Protein AF-0000000080301069 (afdb_homodimer)

Organism: Piscinibacter sakaiensis (NCBI:txid1547922)

Sequence (192 aa):
MTRWLLLAALIPFTLLSLAAVWQHGYWGLFEGQFASLAGWQVLCDLAIALGLVLAWLWQDARQRGRSPWPWVIATLLLGSFGPLLYLLLRPATPGRMTRWLLLAALIPFTLLSLAAVWQHGYWGLFEGQFASLAGWQVLCDLAIALGLVLAWLWQDARQRGRSPWPWVIATLLLGSFGPLLYLLLRPATPGR

Solvent-accessible surface area (backbone atoms only — not comparable to full-atom values): 10276 Å² total; per-residue (Å²): 114,72,60,59,55,47,47,63,49,47,50,58,49,48,53,43,43,52,53,18,32,70,74,46,34,74,68,39,50,48,52,69,27,74,72,40,55,28,28,43,38,52,51,51,40,34,52,51,26,45,48,53,40,46,55,51,47,40,53,53,25,52,76,70,74,40,82,38,60,70,43,51,53,36,26,77,73,57,43,49,54,14,60,47,49,51,60,65,69,46,76,75,73,75,76,126,116,72,60,59,56,46,48,63,49,47,52,58,49,48,53,42,45,52,53,17,33,70,74,47,34,76,68,40,49,48,53,68,29,73,72,40,56,28,28,42,36,51,52,50,39,34,52,50,24,46,49,53,39,46,54,52,46,40,52,54,26,51,76,70,75,40,82,38,60,70,42,50,53,34,25,78,74,56,43,49,54,15,60,48,51,50,60,65,68,46,74,76,73,74,76,126

Secondary structure (DSSP, 8-state):
-HHHHHHHHHHHHHHHHHHHHHHHHHHHHHHGGGGSHHHHHHHHHHHHHHHHHHHHHHHHHHHTT---HHHHHHHHHHTTHHHHHHHHSSPP----/-HHHHHHHHHHHHHHHHHHHHHHHHHHHHHHGGGGSHHHHHHHHHHHHHHHHHHHHHHHHHHHTT---HHHHHHHHHHTTHHHHHHHHSPPP----

Radius of gyration: 17.04 Å; Cα contacts (8 Å, |Δi|>4): 174; chains: 2; bounding box: 37×46×34 Å

Structure (mmCIF, N/CA/C/O backbone):
data_AF-0000000080301069-model_v1
#
loop_
_entity.id
_entity.type
_entity.pdbx_description
1 polymer 'DUF2834 domain-containing protein'
#
loop_
_atom_site.group_PDB
_atom_site.id
_atom_site.type_symbol
_atom_site.label_atom_id
_atom_site.label_alt_id
_atom_site.label_comp_id
_atom_site.label_asym_id
_atom_site.label_entity_id
_atom_site.label_seq_id
_atom_site.pdbx_PDB_ins_code
_atom_site.Cartn_x
_atom_site.Cartn_y
_atom_site.Cartn_z
_atom_site.occupancy
_atom_site.B_iso_or_equiv
_atom_site.auth_seq_id
_atom_site.auth_comp_id
_atom_site.auth_asym_id
_atom_site.auth_atom_id
_atom_site.pdbx_PDB_model_num
ATOM 1 N N . MET A 1 1 ? 14.164 9.906 14.992 1 75.81 1 MET A N 1
ATOM 2 C CA . MET A 1 1 ? 13.57 8.586 15.148 1 75.81 1 MET A CA 1
ATOM 3 C C . MET A 1 1 ? 12.859 8.148 13.875 1 75.81 1 MET A C 1
ATOM 5 O O . MET A 1 1 ? 13.109 7.059 13.359 1 75.81 1 MET A O 1
ATOM 9 N N . THR A 1 2 ? 12.094 8.93 13.156 1 86.94 2 THR A N 1
ATOM 10 C CA . THR A 1 2 ? 11.336 8.578 11.961 1 86.94 2 THR A CA 1
ATOM 11 C C . THR A 1 2 ? 12.266 8.273 10.797 1 86.94 2 THR A C 1
ATOM 13 O O . THR A 1 2 ? 12.039 7.32 10.039 1 86.94 2 THR A O 1
ATOM 16 N N . ARG A 1 3 ? 13.5 8.867 10.766 1 91.69 3 ARG A N 1
ATOM 17 C CA . ARG A 1 3 ? 14.422 8.656 9.648 1 91.69 3 ARG A CA 1
ATOM 18 C C . ARG A 1 3 ? 15.039 7.262 9.703 1 91.69 3 ARG A C 1
ATOM 20 O O . ARG A 1 3 ? 15.242 6.625 8.672 1 91.69 3 ARG A O 1
ATOM 27 N N . TRP A 1 4 ? 15.32 6.863 10.891 1 94.25 4 TRP A N 1
ATOM 28 C CA . TRP A 1 4 ? 15.914 5.543 11.07 1 94.25 4 TRP A CA 1
ATOM 29 C C . TRP A 1 4 ? 14.953 4.445 10.641 1 94.25 4 TRP A C 1
ATOM 31 O O . TRP A 1 4 ? 15.367 3.428 10.078 1 94.25 4 TRP A O 1
ATOM 41 N N . LEU A 1 5 ? 13.68 4.562 10.898 1 95.25 5 LEU A N 1
ATOM 42 C CA . LEU A 1 5 ? 12.664 3.602 10.477 1 95.25 5 LEU A CA 1
ATOM 43 C C . LEU A 1 5 ? 12.555 3.553 8.961 1 95.25 5 LEU A C 1
ATOM 45 O O . LEU A 1 5 ? 12.406 2.477 8.375 1 95.25 5 LEU A O 1
ATOM 49 N N . LEU A 1 6 ? 12.664 4.695 8.336 1 97.25 6 LEU A N 1
ATOM 50 C CA . LEU A 1 6 ? 12.602 4.777 6.879 1 97.25 6 LEU A CA 1
ATOM 51 C C . LEU A 1 6 ? 13.82 4.117 6.242 1 97.25 6 LEU A C 1
ATOM 53 O O . LEU A 1 6 ? 13.695 3.393 5.254 1 97.25 6 LEU A O 1
ATOM 57 N N . LEU A 1 7 ? 14.992 4.281 6.879 1 97.12 7 LEU A N 1
ATOM 58 C CA . LEU A 1 7 ? 16.219 3.662 6.367 1 97.12 7 LEU A CA 1
ATOM 59 C C . LEU A 1 7 ? 16.188 2.154 6.586 1 97.12 7 LEU A C 1
ATOM 61 O O . LEU A 1 7 ? 16.656 1.393 5.738 1 97.12 7 LEU A O 1
ATOM 65 N N . ALA A 1 8 ? 15.586 1.794 7.719 1 97.75 8 ALA A N 1
ATOM 66 C CA . ALA A 1 8 ? 15.477 0.373 8.039 1 97.75 8 ALA A CA 1
ATOM 67 C C . ALA A 1 8 ? 14.586 -0.347 7.031 1 97.75 8 ALA A C 1
ATOM 69 O O . ALA A 1 8 ? 14.773 -1.537 6.766 1 97.75 8 ALA A O 1
ATOM 70 N N . ALA A 1 9 ? 13.625 0.357 6.488 1 98.25 9 ALA A N 1
ATOM 71 C CA . ALA A 1 9 ? 12.773 -0.208 5.449 1 98.25 9 ALA A CA 1
ATOM 72 C C . ALA A 1 9 ? 13.438 -0.123 4.082 1 98.25 9 ALA A C 1
ATOM 74 O O . ALA A 1 9 ? 13.406 -1.083 3.309 1 98.25 9 ALA A O 1
ATOM 75 N N . LEU A 1 10 ? 14.148 1.008 3.82 1 98.25 10 LEU A N 1
ATOM 76 C CA . LEU A 1 10 ? 14.664 1.314 2.488 1 98.25 10 LEU A CA 1
ATOM 77 C C . LEU A 1 10 ? 15.844 0.411 2.141 1 98.25 10 LEU A C 1
ATOM 79 O O . LEU A 1 10 ? 15.93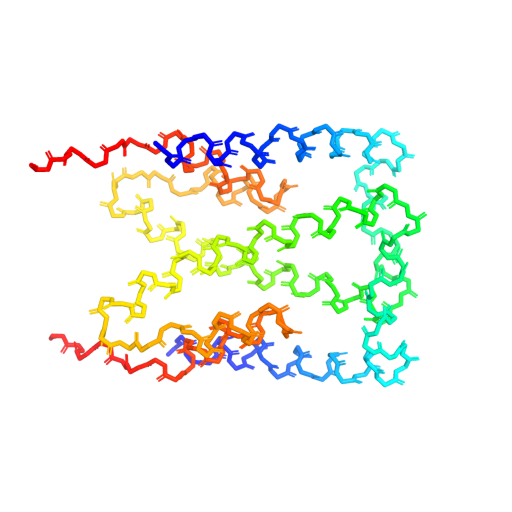8 -0.09 1.018 1 98.25 10 LEU A O 1
ATOM 83 N N . ILE A 1 11 ? 16.672 0.141 3.004 1 98.31 11 ILE A N 1
ATOM 84 C CA . ILE A 1 11 ? 17.922 -0.568 2.721 1 98.31 11 ILE A CA 1
ATOM 85 C C . ILE A 1 11 ? 17.609 -2.023 2.371 1 98.31 11 ILE A C 1
ATOM 87 O O . ILE A 1 11 ? 17.938 -2.482 1.271 1 98.31 11 ILE A O 1
ATOM 91 N N . PRO A 1 12 ? 16.984 -2.783 3.34 1 98.56 12 PRO A N 1
ATOM 92 C CA . PRO A 1 12 ? 16.703 -4.168 2.955 1 98.56 12 PRO A CA 1
ATOM 93 C C . PRO A 1 12 ? 15.773 -4.258 1.742 1 98.56 12 PRO A C 1
ATOM 95 O O . PRO A 1 12 ? 15.891 -5.188 0.94 1 98.56 12 PRO A O 1
ATOM 98 N N . PHE A 1 13 ? 14.836 -3.287 1.611 1 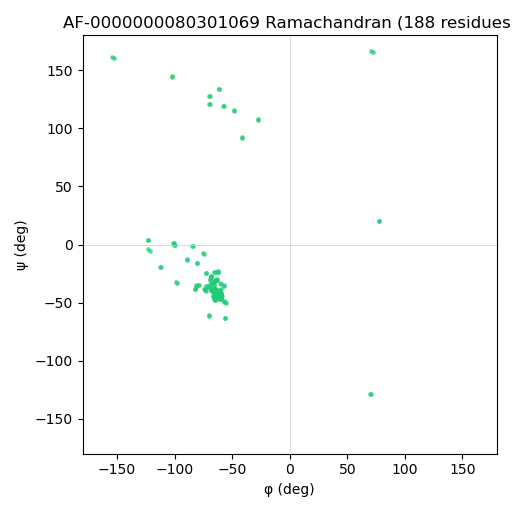98.75 13 PHE A N 1
ATOM 99 C CA . PHE A 1 13 ? 13.938 -3.273 0.464 1 98.75 13 PHE A CA 1
ATOM 100 C C . PHE A 1 13 ? 14.719 -3.076 -0.832 1 98.75 13 PHE A C 1
ATOM 102 O O . PHE A 1 13 ? 14.391 -3.678 -1.856 1 98.75 13 PHE A O 1
ATOM 109 N N . THR A 1 14 ? 15.719 -2.246 -0.857 1 98.75 14 THR A N 1
ATOM 110 C CA . THR A 1 14 ? 16.578 -2.021 -2.016 1 98.75 14 THR A CA 1
ATOM 111 C C . THR A 1 14 ? 17.344 -3.287 -2.369 1 98.75 14 THR A C 1
ATOM 113 O O . THR A 1 14 ? 17.391 -3.688 -3.535 1 98.75 14 THR A O 1
ATOM 116 N N . LEU A 1 15 ? 17.891 -3.91 -1.345 1 98.75 15 LEU A N 1
ATOM 117 C CA . LEU A 1 15 ? 18.656 -5.129 -1.573 1 98.75 15 LEU A CA 1
ATOM 118 C C . LEU A 1 15 ? 17.766 -6.227 -2.152 1 98.75 15 LEU A C 1
ATOM 120 O O . LEU A 1 15 ? 18.141 -6.891 -3.123 1 98.75 15 LEU A O 1
ATOM 124 N N . LEU A 1 16 ? 16.609 -6.383 -1.544 1 98.62 16 LEU A N 1
ATOM 125 C CA . LEU A 1 16 ? 15.656 -7.371 -2.039 1 98.62 16 LEU A CA 1
ATOM 126 C C . LEU A 1 16 ? 15.227 -7.047 -3.469 1 98.62 16 LEU A C 1
ATOM 128 O O . LEU A 1 16 ? 15.141 -7.941 -4.312 1 98.62 16 LEU A O 1
ATOM 132 N N . SER A 1 17 ? 14.906 -5.754 -3.729 1 98.62 17 SER A N 1
ATOM 133 C CA . SER A 1 17 ? 14.461 -5.324 -5.051 1 98.62 17 SER A CA 1
ATOM 134 C C . SER A 1 17 ? 15.547 -5.551 -6.098 1 98.62 17 SER A C 1
ATOM 136 O O . SER A 1 17 ? 15.266 -6.023 -7.203 1 98.62 17 SER A O 1
ATOM 138 N N . LEU A 1 18 ? 16.797 -5.27 -5.762 1 98.56 18 LEU A N 1
ATOM 139 C CA . LEU A 1 18 ? 17.906 -5.488 -6.684 1 98.56 18 LEU A CA 1
ATOM 140 C C . LEU A 1 18 ? 18.078 -6.973 -6.984 1 98.56 18 LEU A C 1
ATOM 142 O O . LEU A 1 18 ? 18.266 -7.359 -8.141 1 98.56 18 LEU A O 1
ATOM 146 N N . ALA A 1 19 ? 18.016 -7.801 -5.961 1 98.62 19 ALA A N 1
ATOM 147 C CA . ALA A 1 19 ? 18.141 -9.242 -6.148 1 98.62 19 ALA A CA 1
ATOM 148 C C . ALA A 1 19 ? 17 -9.781 -7.008 1 98.62 19 ALA A C 1
ATOM 150 O O . ALA A 1 19 ? 17.219 -10.594 -7.906 1 98.62 19 ALA A O 1
ATOM 151 N N . ALA A 1 20 ? 15.773 -9.336 -6.719 1 98.5 20 ALA A N 1
ATOM 152 C CA . ALA A 1 20 ? 14.602 -9.797 -7.453 1 98.5 20 ALA A CA 1
ATOM 153 C C . ALA A 1 20 ? 14.68 -9.383 -8.922 1 98.5 20 ALA A C 1
ATOM 155 O O . ALA A 1 20 ? 14.406 -10.18 -9.812 1 98.5 20 ALA A O 1
ATOM 156 N N . VAL A 1 21 ? 15.062 -8.164 -9.211 1 98.19 21 VAL A N 1
ATOM 157 C CA . VAL A 1 21 ? 15.117 -7.664 -10.578 1 98.19 21 VAL A CA 1
ATOM 158 C C . VAL A 1 21 ? 16.281 -8.328 -11.32 1 98.19 21 VAL A C 1
ATOM 160 O O . VAL A 1 21 ? 16.172 -8.609 -12.516 1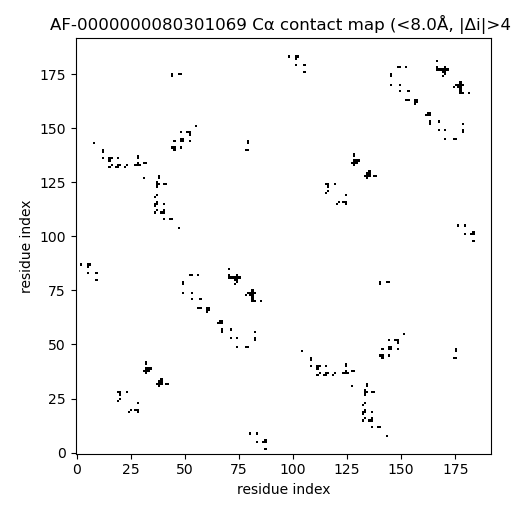 98.19 21 VAL A O 1
ATOM 163 N N . TRP A 1 22 ? 17.312 -8.531 -10.602 1 98 22 TRP A N 1
ATOM 164 C CA . TRP A 1 22 ? 18.453 -9.219 -11.203 1 98 22 TRP A CA 1
ATOM 165 C C . TRP A 1 22 ? 18.062 -10.617 -11.664 1 98 22 TRP A C 1
ATOM 167 O O . TRP A 1 22 ? 18.422 -11.047 -12.758 1 98 22 TRP A O 1
ATOM 177 N N . GLN A 1 23 ? 17.328 -11.305 -10.836 1 97.62 23 GLN A N 1
ATOM 178 C CA . GLN A 1 23 ? 16.984 -12.695 -11.102 1 97.62 23 GLN A CA 1
ATOM 179 C C . GLN A 1 23 ? 15.812 -12.797 -12.07 1 97.62 23 GLN A C 1
ATOM 181 O O . GLN A 1 23 ? 15.773 -13.695 -12.914 1 97.62 23 GLN A O 1
ATOM 186 N N . HIS A 1 24 ? 14.852 -11.945 -12.062 1 97.38 24 HIS A N 1
ATOM 187 C CA . HIS A 1 24 ? 13.594 -12.133 -12.781 1 97.38 24 HIS A CA 1
ATOM 188 C C . HIS A 1 24 ? 13.336 -10.977 -13.742 1 97.38 24 HIS A C 1
ATOM 190 O O . HIS A 1 24 ? 12.391 -11.031 -14.539 1 97.38 24 HIS A O 1
ATOM 196 N N . GLY A 1 25 ? 14.219 -9.914 -13.75 1 97.62 25 GLY A N 1
ATOM 197 C CA . GLY A 1 25 ? 13.922 -8.711 -14.516 1 97.62 25 GLY A CA 1
ATOM 198 C C . GLY A 1 25 ? 12.797 -7.891 -13.922 1 97.62 25 GLY A C 1
ATOM 199 O O . GLY A 1 25 ? 12.07 -8.367 -13.047 1 97.62 25 GLY A O 1
ATOM 200 N N . TYR A 1 26 ? 12.672 -6.691 -14.391 1 96.94 26 TYR A N 1
ATOM 201 C CA . TYR A 1 26 ? 11.641 -5.785 -13.883 1 96.94 26 TYR A CA 1
ATOM 202 C C . TYR A 1 26 ? 10.25 -6.336 -14.156 1 96.94 26 TYR A C 1
ATOM 204 O O . TYR A 1 26 ? 9.398 -6.352 -13.266 1 96.94 26 TYR A O 1
ATOM 212 N N . TRP A 1 27 ? 9.977 -6.898 -15.367 1 95.25 27 TRP A N 1
ATOM 213 C CA . TRP A 1 27 ? 8.68 -7.457 -15.734 1 95.25 27 TRP A CA 1
ATOM 214 C C . TRP A 1 27 ? 8.391 -8.742 -14.961 1 95.25 27 TRP A C 1
ATOM 216 O O . TRP A 1 27 ? 7.238 -9.055 -14.664 1 95.25 27 TRP A O 1
ATOM 226 N N . GLY A 1 28 ? 9.414 -9.469 -14.594 1 95.5 28 GLY A N 1
ATOM 227 C CA . GLY A 1 28 ? 9.305 -10.703 -13.836 1 95.5 28 GLY A CA 1
ATOM 228 C C . GLY A 1 28 ? 8.711 -10.508 -12.453 1 95.5 28 GLY A C 1
ATOM 229 O O . GLY A 1 28 ? 8.188 -11.453 -11.859 1 95.5 28 GLY A O 1
ATOM 230 N N . LEU A 1 29 ? 8.828 -9.281 -11.953 1 94.94 29 LEU A N 1
ATOM 231 C CA . LEU A 1 29 ? 8.234 -8.961 -10.656 1 94.94 29 LEU A CA 1
ATOM 232 C C . LEU A 1 29 ? 6.715 -9.125 -10.703 1 94.94 29 LEU A C 1
ATOM 234 O O . LEU A 1 29 ? 6.086 -9.398 -9.68 1 94.94 29 LEU A O 1
ATOM 238 N N . PHE A 1 30 ? 6.125 -9.039 -11.914 1 94.69 30 PHE A N 1
ATOM 239 C CA . PHE A 1 30 ? 4.672 -9 -12.039 1 94.69 30 PHE A CA 1
ATOM 240 C C . PHE A 1 30 ? 4.152 -10.273 -12.703 1 94.69 30 PHE A C 1
ATOM 242 O O . PHE A 1 30 ? 2.977 -10.617 -12.555 1 94.69 30 PHE A O 1
ATOM 249 N N . GLU A 1 31 ? 4.996 -10.992 -13.391 1 94 31 GLU A N 1
ATOM 250 C CA . GLU A 1 31 ? 4.578 -12.133 -14.203 1 94 31 GLU A CA 1
ATOM 251 C C . GLU A 1 31 ? 3.891 -13.195 -13.352 1 94 31 GLU A C 1
ATOM 253 O O . GLU A 1 31 ? 2.855 -13.742 -13.75 1 94 31 GLU A O 1
ATOM 258 N N . GLY A 1 32 ? 4.445 -13.516 -12.242 1 91.94 32 GLY A N 1
ATOM 259 C CA . GLY A 1 32 ? 3.865 -14.516 -11.352 1 91.94 32 GLY A CA 1
ATOM 260 C C . GLY A 1 32 ? 2.516 -14.102 -10.797 1 91.94 32 GLY A C 1
ATOM 261 O O . GLY A 1 32 ? 1.675 -14.945 -10.5 1 91.94 32 GLY A O 1
ATOM 262 N N . GLN A 1 33 ? 2.354 -12.828 -10.648 1 94.19 33 GLN A N 1
ATOM 263 C CA . GLN A 1 33 ? 1.114 -12.305 -10.086 1 94.19 33 GLN A CA 1
ATOM 264 C C . GLN A 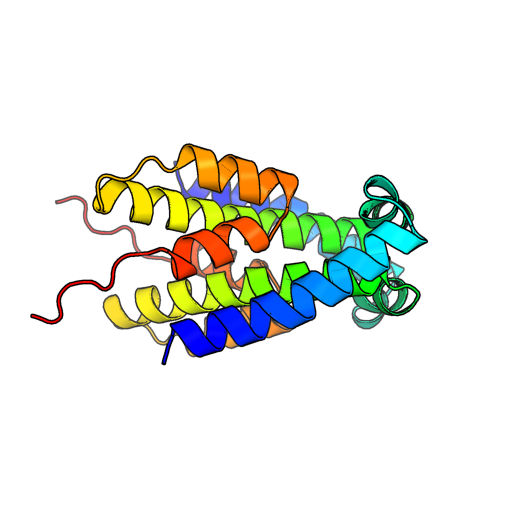1 33 ? -0.037 -12.422 -11.078 1 94.19 33 GLN A C 1
ATOM 266 O O . GLN A 1 33 ? -1.199 -12.531 -10.68 1 94.19 33 GLN A O 1
ATOM 271 N N . PHE A 1 34 ? 0.271 -12.469 -12.391 1 95.81 34 PHE A N 1
ATOM 272 C CA . PHE A 1 34 ? -0.762 -12.531 -13.422 1 95.81 34 PHE A CA 1
ATOM 273 C C . PHE A 1 34 ? -1.212 -13.969 -13.648 1 95.81 34 PHE A C 1
ATOM 275 O O . PHE A 1 34 ? -2.162 -14.211 -14.398 1 95.81 34 PHE A O 1
ATOM 282 N N . ALA A 1 35 ? -0.61 -14.906 -12.938 1 94.38 35 ALA A N 1
ATOM 283 C CA . ALA A 1 35 ? -0.818 -16.328 -13.219 1 94.38 35 ALA A CA 1
ATOM 284 C C . ALA A 1 35 ? -2 -16.875 -12.422 1 94.38 35 ALA A C 1
ATOM 286 O O . ALA A 1 35 ? -2.49 -17.969 -12.711 1 94.38 35 ALA A O 1
ATOM 287 N N . SER A 1 36 ? -2.506 -16.219 -11.469 1 96.25 36 SER A N 1
ATOM 288 C CA . SER A 1 36 ? -3.576 -16.719 -10.609 1 96.25 36 SER A CA 1
ATOM 289 C C . SER A 1 36 ? -4.41 -15.578 -10.039 1 96.25 36 SER A C 1
ATOM 291 O O . SER A 1 36 ? -3.959 -14.43 -10 1 96.25 36 SER A O 1
ATOM 293 N N . LEU A 1 37 ? -5.648 -15.922 -9.578 1 97.12 37 LEU A N 1
ATOM 294 C CA . LEU A 1 37 ? -6.5 -14.945 -8.914 1 97.12 37 LEU A CA 1
ATOM 295 C C . LEU A 1 37 ? -5.855 -14.445 -7.625 1 97.12 37 LEU A C 1
ATOM 297 O O . LEU A 1 37 ? -6.043 -13.289 -7.238 1 97.12 37 LEU A O 1
ATOM 301 N N . ALA A 1 38 ? -5.082 -15.297 -7.004 1 97.25 38 ALA A N 1
ATOM 302 C CA . ALA A 1 38 ? -4.359 -14.906 -5.797 1 97.25 38 ALA A CA 1
ATOM 303 C C . ALA A 1 38 ? -3.334 -13.82 -6.094 1 97.25 38 ALA A C 1
ATOM 305 O O . ALA A 1 38 ? -3.213 -12.852 -5.34 1 97.25 38 ALA A O 1
ATOM 306 N N . GLY A 1 39 ? -2.613 -14.023 -7.168 1 97.56 39 GLY A N 1
ATOM 307 C CA . GLY A 1 39 ? -1.67 -13.008 -7.598 1 97.56 39 GLY A CA 1
ATOM 308 C C . GLY A 1 39 ? -2.332 -11.68 -7.93 1 97.56 39 GLY A C 1
ATOM 309 O O . GLY A 1 39 ? -1.865 -10.625 -7.504 1 97.56 39 GLY A O 1
ATOM 310 N N . TRP A 1 40 ? -3.453 -11.758 -8.641 1 97.88 40 TRP A N 1
ATOM 311 C CA . TRP A 1 40 ? -4.227 -10.562 -8.961 1 97.88 40 TRP A CA 1
ATOM 312 C C . TRP A 1 40 ? -4.691 -9.859 -7.691 1 97.88 40 TRP A C 1
ATOM 314 O O . TRP A 1 40 ? -4.684 -8.625 -7.617 1 97.88 40 TRP A O 1
ATOM 324 N N . GLN A 1 41 ? -5.121 -10.594 -6.805 1 98.38 41 GLN A N 1
ATOM 325 C CA . GLN A 1 41 ? -5.613 -10.039 -5.551 1 98.38 41 GLN A CA 1
ATOM 326 C C . GLN A 1 41 ? -4.523 -9.25 -4.828 1 98.38 41 GLN A C 1
ATOM 328 O O . GLN A 1 41 ? -4.758 -8.133 -4.363 1 98.38 41 GLN A O 1
ATOM 333 N N . VAL A 1 42 ? -3.299 -9.844 -4.754 1 97.88 42 VAL A N 1
ATOM 334 C CA . VAL A 1 42 ? -2.172 -9.195 -4.09 1 97.88 42 VAL A CA 1
ATOM 335 C C . VAL A 1 42 ? -1.782 -7.926 -4.852 1 97.88 42 VAL A C 1
ATOM 337 O O . VAL A 1 42 ? -1.529 -6.883 -4.246 1 97.88 42 VAL A O 1
ATOM 340 N N . LEU A 1 43 ? -1.8 -8.008 -6.168 1 97.75 43 LEU A N 1
ATOM 341 C CA . LEU A 1 43 ? -1.454 -6.859 -7.004 1 97.75 43 LEU A CA 1
ATOM 342 C C . LEU A 1 43 ? -2.467 -5.734 -6.828 1 97.75 43 LEU A C 1
ATOM 344 O O . LEU A 1 43 ? -2.088 -4.562 -6.746 1 97.75 43 LEU A O 1
ATOM 348 N N . CYS A 1 44 ? -3.709 -6.121 -6.797 1 98.38 44 CYS A N 1
ATOM 349 C CA . CYS A 1 44 ? -4.758 -5.121 -6.609 1 98.38 44 CYS A CA 1
ATOM 350 C C . CYS A 1 44 ? -4.656 -4.484 -5.227 1 98.38 44 CYS A C 1
ATOM 352 O O . CYS A 1 44 ? -4.828 -3.273 -5.086 1 98.38 44 CYS A O 1
ATOM 354 N N . ASP A 1 45 ? -4.398 -5.297 -4.215 1 98.81 45 ASP A N 1
ATOM 355 C CA . ASP A 1 45 ? -4.203 -4.754 -2.871 1 98.81 45 ASP A CA 1
ATOM 356 C C . ASP A 1 45 ? -3.031 -3.775 -2.84 1 98.81 45 ASP A C 1
ATOM 358 O O . ASP A 1 45 ? -3.146 -2.682 -2.283 1 98.81 45 ASP A O 1
ATOM 362 N N . LEU A 1 46 ? -1.918 -4.113 -3.473 1 98.56 46 LEU A N 1
ATOM 363 C CA . LEU A 1 46 ? -0.754 -3.238 -3.551 1 98.56 46 LEU A CA 1
ATOM 364 C C . LEU A 1 46 ? -1.1 -1.94 -4.273 1 98.56 46 LEU A C 1
ATOM 366 O O . LEU A 1 46 ? -0.74 -0.854 -3.812 1 98.56 46 LEU A O 1
ATOM 370 N N . ALA A 1 47 ? -1.83 -2.053 -5.383 1 98.56 47 ALA A N 1
ATOM 371 C CA . ALA A 1 47 ? -2.217 -0.871 -6.148 1 98.56 47 ALA A CA 1
ATOM 372 C C . ALA A 1 47 ? -3.088 0.063 -5.316 1 98.56 47 ALA A C 1
ATOM 374 O O . ALA A 1 47 ? -2.904 1.282 -5.34 1 98.56 47 ALA A O 1
ATOM 375 N N . ILE A 1 48 ? -4.016 -0.476 -4.582 1 98.81 48 ILE A N 1
ATOM 376 C CA . ILE A 1 48 ? -4.902 0.313 -3.732 1 98.81 48 ILE A CA 1
ATOM 377 C C . ILE A 1 48 ? -4.094 0.963 -2.611 1 98.81 48 ILE A C 1
ATOM 379 O O . ILE A 1 48 ? -4.234 2.16 -2.35 1 98.81 48 ILE A O 1
ATOM 383 N N . ALA A 1 49 ? -3.229 0.165 -1.977 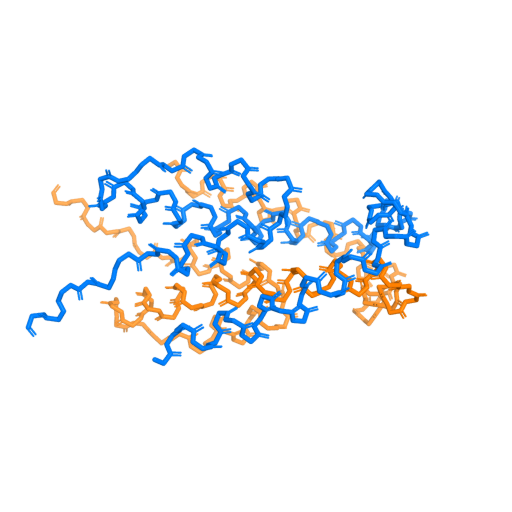1 98.75 49 ALA A N 1
ATOM 384 C CA . ALA A 1 49 ? -2.408 0.687 -0.887 1 98.75 49 ALA A CA 1
ATOM 385 C C . ALA A 1 49 ? -1.516 1.826 -1.371 1 98.75 49 ALA A C 1
ATOM 387 O O . ALA A 1 49 ? -1.448 2.883 -0.737 1 98.75 49 ALA A O 1
ATOM 388 N N . LEU A 1 50 ? -0.85 1.636 -2.506 1 98.81 50 LEU A N 1
ATOM 389 C CA . LEU A 1 50 ? 0.01 2.68 -3.051 1 98.81 50 LEU A CA 1
ATOM 390 C C . LEU A 1 50 ? -0.81 3.896 -3.469 1 98.81 50 LEU A C 1
ATOM 392 O O . LEU A 1 50 ? -0.342 5.031 -3.359 1 98.81 50 LEU A O 1
ATOM 396 N N . GLY A 1 51 ? -2.031 3.656 -3.969 1 98.5 51 GLY A N 1
ATOM 397 C CA . GLY A 1 51 ? -2.918 4.762 -4.297 1 98.5 51 GLY A CA 1
ATOM 398 C C . GLY A 1 51 ? -3.266 5.625 -3.098 1 98.5 51 GLY A C 1
ATOM 399 O O . GLY A 1 51 ? -3.266 6.852 -3.189 1 98.5 51 GLY A O 1
ATOM 400 N N . LEU A 1 52 ? -3.572 4.984 -2.006 1 98.31 52 LEU A N 1
ATOM 401 C CA . LEU A 1 52 ? -3.871 5.707 -0.776 1 98.31 52 LEU A CA 1
ATOM 402 C C . LEU A 1 52 ? -2.65 6.484 -0.291 1 98.31 52 LEU A C 1
ATOM 404 O O . LEU A 1 52 ? -2.766 7.641 0.118 1 98.31 52 LEU A O 1
ATOM 408 N N . VAL A 1 53 ? -1.468 5.875 -0.367 1 98.44 53 VAL A N 1
ATOM 409 C CA . VAL A 1 53 ? -0.224 6.539 0.005 1 98.44 53 VAL A CA 1
ATOM 410 C C . VAL A 1 53 ? -0.014 7.77 -0.873 1 98.44 53 VAL A C 1
ATOM 412 O O . VAL A 1 53 ? 0.342 8.844 -0.375 1 98.44 53 VAL A O 1
ATOM 415 N N . LEU A 1 54 ? -0.291 7.613 -2.17 1 98.44 54 LEU A N 1
ATOM 416 C CA . LEU A 1 54 ? -0.111 8.711 -3.113 1 98.44 54 LEU A CA 1
ATOM 417 C C . LEU A 1 54 ? -1.078 9.852 -2.811 1 98.44 54 LEU A C 1
ATOM 419 O O . LEU A 1 54 ? -0.725 11.023 -2.953 1 98.44 54 LEU A O 1
ATOM 423 N N . ALA A 1 55 ? -2.279 9.484 -2.424 1 97 55 ALA A N 1
ATOM 424 C CA . ALA A 1 55 ? -3.26 10.516 -2.08 1 97 55 ALA A CA 1
ATOM 425 C C . ALA A 1 55 ? -2.783 11.359 -0.901 1 97 55 ALA A C 1
ATOM 427 O O . ALA A 1 55 ? -2.857 12.586 -0.939 1 97 55 ALA A O 1
ATOM 428 N N . TRP A 1 56 ? -2.312 10.703 0.099 1 96.06 56 TRP A N 1
ATOM 429 C CA . TRP A 1 56 ? -1.798 11.43 1.258 1 96.06 56 TRP A CA 1
ATOM 430 C C . TRP A 1 56 ? -0.539 12.211 0.898 1 96.06 56 TRP A C 1
ATOM 432 O O . TRP A 1 56 ? -0.371 13.359 1.318 1 96.06 56 TRP A O 1
ATOM 442 N N . LEU A 1 57 ? 0.359 11.539 0.161 1 96.81 57 LEU A N 1
ATOM 443 C CA . LEU A 1 57 ? 1.61 12.164 -0.249 1 96.81 57 LEU A CA 1
ATOM 444 C C . LEU A 1 57 ? 1.346 13.406 -1.093 1 96.81 57 LEU A C 1
ATOM 446 O O . LEU A 1 57 ? 2.014 14.43 -0.926 1 96.81 57 LEU A O 1
ATOM 450 N N . TRP A 1 58 ? 0.388 13.289 -1.979 1 96.94 58 TRP A N 1
ATOM 451 C CA . TRP A 1 58 ? 0.006 14.414 -2.818 1 96.94 58 TRP A CA 1
ATOM 452 C C . TRP A 1 58 ? -0.409 15.609 -1.966 1 96.94 58 TRP A C 1
ATOM 454 O O . TRP A 1 58 ? 0.092 16.719 -2.158 1 96.94 58 TRP A O 1
ATOM 464 N N . GLN A 1 59 ? -1.286 15.359 -0.997 1 94.69 59 GLN A N 1
ATOM 465 C CA . GLN A 1 59 ? -1.794 16.406 -0.124 1 94.69 59 GLN A CA 1
ATOM 466 C C . GLN A 1 59 ? -0.679 17 0.735 1 94.69 59 GLN A C 1
ATOM 468 O O . GLN A 1 59 ? -0.583 18.219 0.889 1 94.69 59 GLN A O 1
ATOM 473 N N . ASP A 1 60 ? 0.152 16.094 1.248 1 94.25 60 ASP A N 1
ATOM 474 C CA . ASP A 1 60 ? 1.248 16.531 2.102 1 94.25 60 ASP A CA 1
ATOM 475 C C . ASP A 1 60 ? 2.223 17.422 1.324 1 94.25 60 ASP A C 1
ATOM 477 O O . ASP A 1 60 ? 2.646 18.469 1.814 1 94.25 60 ASP A O 1
ATOM 481 N N . ALA A 1 61 ? 2.574 17 0.128 1 95.44 61 ALA A N 1
ATOM 482 C CA . ALA A 1 61 ? 3.492 17.766 -0.712 1 95.44 61 ALA A CA 1
ATOM 483 C C . ALA A 1 61 ? 2.914 19.125 -1.048 1 95.44 61 ALA A C 1
ATOM 485 O O . ALA A 1 61 ? 3.613 20.141 -0.961 1 95.44 61 ALA A O 1
ATOM 486 N N . ARG A 1 62 ? 1.637 19.172 -1.357 1 94.94 62 ARG A N 1
ATOM 487 C CA . ARG A 1 62 ? 0.979 20.438 -1.701 1 94.94 62 ARG A CA 1
ATOM 488 C C . ARG A 1 62 ? 0.958 21.391 -0.509 1 94.94 62 ARG A C 1
ATOM 490 O O . ARG A 1 62 ? 1.187 22.594 -0.663 1 94.94 62 ARG A O 1
ATOM 497 N N . GLN A 1 63 ? 0.691 20.891 0.647 1 93.5 63 GLN A N 1
ATOM 498 C CA . GLN A 1 63 ? 0.628 21.703 1.856 1 93.5 63 GLN A CA 1
ATOM 499 C C . GLN A 1 63 ? 1.995 22.281 2.199 1 93.5 63 GLN A C 1
ATOM 501 O O . GLN A 1 63 ? 2.084 23.359 2.791 1 93.5 63 GLN A O 1
ATOM 506 N N . ARG A 1 64 ? 3.004 21.672 1.753 1 93.56 64 ARG A N 1
ATOM 507 C CA . ARG A 1 64 ? 4.359 22.109 2.082 1 93.56 64 ARG A CA 1
ATOM 508 C C . ARG A 1 64 ? 4.969 22.906 0.941 1 93.56 64 ARG A C 1
ATOM 510 O O . ARG A 1 64 ? 6.137 23.297 1.002 1 93.56 64 ARG A O 1
ATOM 517 N N . GLY A 1 65 ? 4.18 23.094 -0.138 1 93.44 65 GLY A N 1
ATOM 518 C CA . GLY A 1 65 ? 4.637 23.891 -1.263 1 93.44 65 GLY A CA 1
ATOM 519 C C . GLY A 1 65 ? 5.613 23.156 -2.16 1 93.44 65 GLY A C 1
ATOM 520 O O . GLY A 1 65 ? 6.422 23.766 -2.854 1 93.44 65 GLY A O 1
ATOM 521 N N . ARG A 1 66 ? 5.617 21.844 -2.08 1 94.06 66 ARG A N 1
ATOM 522 C CA . ARG A 1 66 ? 6.469 21 -2.912 1 94.06 66 ARG A CA 1
ATOM 523 C C . ARG A 1 66 ? 5.672 20.375 -4.047 1 94.06 66 ARG A C 1
ATOM 525 O O . ARG A 1 66 ? 4.488 20.078 -3.889 1 94.06 66 ARG A O 1
ATOM 532 N N . SER A 1 67 ? 6.422 20.25 -5.191 1 96.88 67 SER A N 1
ATOM 533 C CA . SER A 1 67 ? 5.758 19.562 -6.289 1 96.88 67 SER A CA 1
ATOM 534 C C . SER A 1 67 ? 5.594 18.078 -5.98 1 96.88 67 SER A C 1
ATOM 536 O O . SER A 1 67 ? 6.566 17.391 -5.672 1 96.88 67 SER A O 1
ATOM 538 N N . PRO A 1 68 ? 4.379 17.531 -6.105 1 97.31 68 PRO A N 1
ATOM 539 C CA . PRO A 1 68 ? 4.16 16.109 -5.816 1 97.31 68 PRO A CA 1
ATOM 540 C C . PRO A 1 68 ? 4.578 15.203 -6.969 1 97.31 68 PRO A C 1
ATOM 542 O O . PRO A 1 68 ? 4.762 14 -6.777 1 97.31 68 PRO A O 1
ATOM 545 N N . TRP A 1 69 ? 4.789 15.602 -8.164 1 97.88 69 TRP A N 1
ATOM 546 C CA . TRP A 1 69 ? 4.867 14.844 -9.414 1 97.88 69 TRP A CA 1
ATOM 547 C C . TRP A 1 69 ? 6.062 13.898 -9.398 1 97.88 69 TRP A C 1
ATOM 549 O O . TRP A 1 69 ? 5.945 12.727 -9.773 1 97.88 69 TRP A O 1
ATOM 559 N N . PRO A 1 70 ? 7.258 14.391 -9.016 1 97.75 70 PRO A N 1
ATOM 560 C CA . PRO A 1 70 ? 8.391 13.461 -9.016 1 97.75 70 PRO A CA 1
ATOM 561 C C . PRO A 1 70 ? 8.141 12.234 -8.141 1 97.75 70 PRO A C 1
ATOM 563 O O . PRO A 1 70 ? 8.516 11.117 -8.516 1 97.75 70 PRO A O 1
ATOM 566 N N . TRP A 1 71 ? 7.441 12.461 -7.07 1 97.62 71 TRP A N 1
ATOM 567 C CA . TRP A 1 71 ? 7.203 11.383 -6.117 1 97.62 71 TRP A CA 1
ATOM 568 C C . TRP A 1 71 ? 6.082 10.469 -6.598 1 97.62 71 TRP A C 1
ATOM 570 O O . TRP A 1 71 ? 6.125 9.258 -6.371 1 97.62 71 TRP A O 1
ATOM 580 N N . VAL A 1 72 ? 5.109 11.031 -7.246 1 98.31 72 VAL A N 1
ATOM 581 C CA . VAL A 1 72 ? 4.027 10.25 -7.836 1 98.31 72 VAL A CA 1
ATOM 582 C C . VAL A 1 72 ? 4.594 9.32 -8.914 1 98.31 72 VAL A C 1
ATOM 584 O O . VAL A 1 72 ? 4.305 8.125 -8.922 1 98.31 72 VAL A O 1
ATOM 587 N N . ILE A 1 73 ? 5.441 9.898 -9.75 1 98.44 73 ILE A N 1
ATOM 588 C CA . ILE A 1 73 ? 6.039 9.125 -10.836 1 98.44 73 ILE A CA 1
ATOM 589 C C . ILE A 1 73 ? 6.93 8.023 -10.258 1 98.44 73 ILE A C 1
ATOM 591 O O . ILE A 1 73 ? 6.863 6.871 -10.688 1 98.44 73 ILE A O 1
ATOM 595 N N . ALA A 1 74 ? 7.707 8.383 -9.25 1 98.12 74 ALA A N 1
ATOM 596 C CA . ALA A 1 74 ? 8.586 7.414 -8.602 1 98.12 74 ALA A CA 1
ATOM 597 C C . ALA A 1 74 ? 7.785 6.27 -7.988 1 98.12 74 ALA A C 1
ATOM 599 O O . ALA A 1 74 ? 8.172 5.105 -8.086 1 98.12 74 ALA A O 1
ATOM 600 N N . THR A 1 75 ? 6.656 6.609 -7.359 1 98.69 75 THR A N 1
ATOM 601 C CA . THR A 1 75 ? 5.828 5.605 -6.703 1 98.69 75 THR A CA 1
ATOM 602 C C . THR A 1 75 ? 5.18 4.684 -7.734 1 98.69 75 THR A C 1
ATOM 604 O O . THR A 1 75 ? 5.125 3.467 -7.543 1 98.69 75 THR A O 1
ATOM 607 N N . LEU A 1 76 ? 4.734 5.234 -8.883 1 97.88 76 LEU A N 1
ATOM 608 C CA . LEU A 1 76 ? 4.086 4.441 -9.922 1 97.88 76 LEU A CA 1
ATOM 609 C C . LEU A 1 76 ? 5.078 3.494 -10.586 1 97.88 76 LEU A C 1
ATOM 611 O O . LEU A 1 76 ? 4.719 2.381 -10.977 1 97.88 76 LEU A O 1
ATOM 615 N N . LEU A 1 77 ? 6.352 3.895 -10.57 1 97.31 77 LEU A N 1
ATOM 616 C CA . LEU A 1 77 ? 7.359 3.115 -11.281 1 97.31 77 LEU A CA 1
ATOM 617 C C . LEU A 1 77 ? 8.109 2.197 -10.32 1 97.31 77 LEU A C 1
ATOM 619 O O . LEU A 1 77 ? 8.523 1.099 -10.703 1 97.31 77 LEU A O 1
ATOM 623 N N . LEU A 1 78 ? 8.273 2.662 -9.078 1 98.06 78 LEU A N 1
ATOM 624 C CA . LEU A 1 78 ? 9.219 1.979 -8.203 1 98.06 78 LEU A CA 1
ATOM 625 C C . LEU A 1 78 ? 8.539 1.521 -6.922 1 98.06 78 LEU A C 1
ATOM 627 O O . LEU A 1 78 ? 9.195 1.009 -6.012 1 98.06 78 LEU A O 1
ATOM 631 N N . GLY A 1 79 ? 7.207 1.727 -6.82 1 98.31 79 GLY A N 1
ATOM 632 C CA . GLY A 1 79 ? 6.473 1.3 -5.641 1 98.31 79 GLY A CA 1
ATOM 633 C C . GLY A 1 79 ? 6.797 2.119 -4.406 1 98.31 79 GLY A C 1
ATOM 634 O O . GLY A 1 79 ? 6.766 3.352 -4.445 1 98.31 79 GLY A O 1
ATOM 635 N N . SER A 1 80 ? 7.117 1.481 -3.342 1 98.75 80 SER A N 1
ATOM 636 C CA . SER A 1 80 ? 7.254 2.121 -2.037 1 98.75 80 SER A CA 1
ATOM 637 C C . SER A 1 80 ? 8.539 2.934 -1.95 1 98.75 80 SER A C 1
ATOM 639 O O . SER A 1 80 ? 8.742 3.695 -1.002 1 98.75 80 SER A O 1
ATOM 641 N N . PHE A 1 81 ? 9.445 2.844 -2.969 1 98.69 81 PHE A N 1
ATOM 642 C CA . PHE A 1 81 ? 10.609 3.713 -2.979 1 98.69 81 PHE A CA 1
ATOM 643 C C . PHE A 1 81 ? 10.195 5.18 -3.012 1 98.69 81 PHE A C 1
ATOM 645 O O . PHE A 1 81 ? 10.797 6.016 -2.336 1 98.69 81 PHE A O 1
ATOM 652 N N . GLY A 1 82 ? 9.164 5.406 -3.77 1 98.5 82 GLY A N 1
ATOM 653 C CA . GLY A 1 82 ? 8.695 6.773 -3.914 1 98.5 82 GLY A CA 1
ATOM 654 C C . GLY A 1 82 ? 8.359 7.43 -2.588 1 98.5 82 GLY A C 1
ATOM 655 O O . GLY A 1 82 ? 9.016 8.391 -2.178 1 98.5 82 GLY A O 1
ATOM 656 N N . PRO A 1 83 ? 7.371 6.879 -1.905 1 98.38 83 PRO A N 1
ATOM 657 C CA . PRO A 1 83 ? 6.977 7.5 -0.639 1 98.38 83 PRO A CA 1
ATOM 658 C C . PRO A 1 83 ? 8.07 7.43 0.421 1 98.38 83 PRO A C 1
ATOM 660 O O . PRO A 1 83 ? 8.18 8.328 1.262 1 98.38 83 PRO A O 1
ATOM 663 N N . LEU A 1 84 ? 8.891 6.387 0.41 1 98.31 84 LEU A N 1
ATOM 664 C CA . LEU A 1 84 ? 9.977 6.309 1.386 1 98.31 84 LEU A CA 1
ATOM 665 C C . LEU A 1 84 ? 10.992 7.418 1.156 1 98.31 84 LEU A C 1
ATOM 667 O O . LEU A 1 84 ? 11.445 8.062 2.109 1 98.31 84 LEU A O 1
ATOM 671 N N . LEU A 1 85 ? 11.352 7.676 -0.102 1 97.62 85 LEU A N 1
ATOM 672 C CA . LEU A 1 85 ? 12.289 8.742 -0.427 1 97.62 85 LEU A CA 1
ATOM 673 C C . LEU A 1 85 ? 11.68 10.109 -0.134 1 97.62 85 LEU A C 1
ATOM 675 O O . LEU A 1 85 ? 12.375 11.008 0.348 1 97.62 85 LEU A O 1
ATOM 679 N N . TYR A 1 86 ? 10.438 10.242 -0.449 1 97.88 86 TYR A N 1
ATOM 680 C CA . TYR A 1 86 ? 9.75 11.484 -0.141 1 97.88 86 TYR A CA 1
ATOM 681 C C . TYR A 1 86 ? 9.852 11.812 1.346 1 97.88 86 TYR A C 1
ATOM 683 O O . TYR A 1 86 ? 10.203 12.93 1.721 1 97.88 86 TYR A O 1
ATOM 691 N N . LEU A 1 87 ? 9.523 10.836 2.164 1 96.38 87 LEU A N 1
ATOM 692 C CA . LEU A 1 87 ? 9.508 11.039 3.609 1 96.38 87 LEU A CA 1
ATOM 693 C C . LEU A 1 87 ? 10.922 11.234 4.145 1 96.38 87 LEU A C 1
ATOM 695 O O . LEU A 1 87 ? 11.125 11.984 5.102 1 96.38 87 LEU A O 1
ATOM 699 N N . LEU A 1 88 ? 11.844 10.539 3.494 1 95.19 88 LEU A N 1
ATOM 700 C CA . LEU A 1 88 ? 13.234 10.656 3.912 1 95.19 88 LEU A CA 1
ATOM 701 C C . LEU A 1 88 ? 13.766 12.055 3.635 1 95.19 88 LEU A C 1
ATOM 703 O O . LEU A 1 88 ? 14.562 12.594 4.414 1 95.19 88 LEU A O 1
ATOM 707 N N . LEU A 1 89 ? 13.32 12.727 2.607 1 93.5 89 LEU A N 1
ATOM 708 C CA . LEU A 1 89 ? 13.836 14.023 2.178 1 93.5 89 LEU A CA 1
ATOM 709 C C . LEU A 1 89 ? 12.93 15.148 2.658 1 93.5 89 LEU A C 1
ATOM 711 O O . LEU A 1 89 ? 13.195 16.328 2.383 1 93.5 89 LEU A O 1
ATOM 715 N N . ARG A 1 90 ? 11.906 14.711 3.338 1 87.12 90 ARG A N 1
ATOM 716 C CA . ARG A 1 90 ? 10.953 15.664 3.883 1 87.12 90 ARG A CA 1
ATOM 717 C C . ARG A 1 90 ? 11.57 16.469 5.02 1 87.12 90 ARG A C 1
ATOM 719 O O . ARG A 1 90 ? 12.102 15.898 5.973 1 87.12 90 ARG A O 1
ATOM 726 N N . PRO A 1 91 ? 11.562 17.875 4.762 1 78.31 91 PRO A N 1
ATOM 727 C CA . PRO A 1 91 ? 12.125 18.688 5.832 1 78.31 91 PRO A CA 1
ATOM 728 C C . PRO A 1 91 ? 11.359 18.562 7.148 1 78.31 91 PRO A C 1
ATOM 730 O O . PRO A 1 91 ? 10.148 18.328 7.141 1 78.31 91 PRO A O 1
ATOM 733 N N . ALA A 1 92 ? 12.148 18.391 8.203 1 69.69 92 ALA A N 1
ATOM 734 C CA . ALA A 1 92 ? 11.539 18.312 9.531 1 69.69 92 ALA A CA 1
ATOM 735 C C . ALA A 1 92 ? 10.711 19.562 9.82 1 69.69 92 ALA A C 1
ATOM 737 O O . ALA A 1 92 ? 11.047 20.656 9.367 1 69.69 92 ALA A O 1
ATOM 738 N N . THR A 1 93 ? 9.258 19.312 10.07 1 61.41 93 THR A N 1
ATOM 739 C CA . THR A 1 93 ? 8.516 20.484 10.516 1 61.41 93 THR A CA 1
ATOM 740 C C . THR A 1 93 ? 9.25 21.188 11.656 1 61.41 93 THR A C 1
ATOM 742 O O . THR A 1 93 ? 9.703 20.547 12.602 1 61.41 93 THR A O 1
ATOM 745 N N . PRO A 1 94 ? 9.719 22.391 11.477 1 52.88 94 PRO A N 1
ATOM 746 C CA . PRO A 1 94 ? 10.359 23.125 12.57 1 52.88 94 PRO A CA 1
ATOM 747 C C . PRO A 1 94 ? 9.625 22.953 13.898 1 52.88 94 PRO A C 1
ATOM 749 O O . PRO A 1 94 ? 8.391 22.953 13.93 1 52.88 94 PRO A O 1
ATOM 752 N N . GLY A 1 95 ? 10.055 21.891 14.719 1 44.62 95 GLY A N 1
ATOM 753 C CA . GLY A 1 95 ? 9.508 21.938 16.062 1 44.62 95 GLY A CA 1
ATOM 754 C C . GLY A 1 95 ? 9.172 23.344 16.531 1 44.62 95 GLY A C 1
ATOM 755 O O . GLY A 1 95 ? 9.922 24.281 16.234 1 44.62 95 GLY A O 1
ATOM 756 N N . ARG A 1 96 ? 7.848 23.609 16.594 1 40.16 96 ARG A N 1
ATOM 757 C CA . ARG A 1 96 ? 7.609 24.828 17.375 1 40.16 96 ARG A CA 1
ATOM 758 C C . ARG A 1 96 ? 8.312 24.766 18.719 1 40.16 96 ARG A C 1
ATOM 760 O O . ARG A 1 96 ? 8.516 23.688 19.266 1 40.16 96 ARG A O 1
ATOM 767 N N . MET B 1 1 ? -17.922 12.969 -3.889 1 75.75 1 MET B N 1
ATOM 768 C CA . MET B 1 1 ? -16.969 12.508 -4.902 1 75.75 1 MET B CA 1
ATOM 769 C C . MET B 1 1 ? -15.992 11.5 -4.312 1 75.75 1 MET B C 1
ATOM 771 O O . MET B 1 1 ? -15.828 10.406 -4.855 1 75.75 1 MET B O 1
ATOM 775 N N . THR B 1 2 ? -15.414 11.625 -3.15 1 86.81 2 THR B N 1
ATOM 776 C CA . THR B 1 2 ? -14.422 10.742 -2.547 1 86.81 2 THR B CA 1
ATOM 777 C C . THR B 1 2 ? -15.047 9.398 -2.184 1 86.81 2 THR B C 1
ATOM 779 O O . THR B 1 2 ? -14.438 8.344 -2.396 1 86.81 2 THR B O 1
ATOM 782 N N . ARG B 1 3 ? -16.391 9.328 -1.889 1 91.56 3 ARG B N 1
ATOM 783 C CA . ARG B 1 3 ? -17.031 8.078 -1.487 1 91.56 3 ARG B CA 1
ATOM 784 C C . ARG B 1 3 ? -17.203 7.145 -2.678 1 91.56 3 ARG B C 1
ATOM 786 O O . ARG B 1 3 ? -17.062 5.93 -2.543 1 91.56 3 ARG B O 1
ATOM 793 N N . TRP B 1 4 ? -17.516 7.746 -3.768 1 94.25 4 TRP B N 1
ATOM 794 C CA . TRP B 1 4 ? -17.703 6.949 -4.973 1 94.25 4 TRP B CA 1
ATOM 795 C C . TRP B 1 4 ? -16.406 6.281 -5.395 1 94.25 4 TRP B C 1
ATOM 797 O O . TRP B 1 4 ? -16.406 5.148 -5.883 1 94.25 4 TRP B O 1
ATOM 807 N N . LEU B 1 5 ? -15.273 6.926 -5.27 1 95.19 5 LEU B N 1
ATOM 808 C CA . LEU B 1 5 ? -13.969 6.359 -5.59 1 95.19 5 LEU B CA 1
ATOM 809 C C . LEU B 1 5 ? -13.633 5.203 -4.656 1 95.19 5 LEU B C 1
ATOM 811 O O . LEU B 1 5 ? -13.094 4.188 -5.09 1 95.19 5 LEU B O 1
ATOM 815 N N . LEU B 1 6 ? -14 5.34 -3.408 1 97.25 6 LEU B N 1
ATOM 816 C CA . LEU B 1 6 ? -13.758 4.293 -2.422 1 97.25 6 LEU B CA 1
ATOM 817 C C . LEU B 1 6 ? -14.625 3.068 -2.709 1 97.25 6 LEU B C 1
ATOM 819 O O . LEU B 1 6 ? -14.148 1.934 -2.619 1 97.25 6 LEU B O 1
ATOM 823 N N . LEU B 1 7 ? -15.867 3.305 -3.148 1 97.06 7 LEU B N 1
ATOM 824 C CA . LEU B 1 7 ? -16.766 2.201 -3.48 1 97.06 7 LEU B CA 1
ATOM 825 C C . LEU B 1 7 ? -16.312 1.506 -4.762 1 97.06 7 LEU B C 1
ATOM 827 O O . LEU B 1 7 ? -16.422 0.282 -4.879 1 97.06 7 LEU B O 1
ATOM 831 N N . ALA B 1 8 ? -15.805 2.34 -5.668 1 97.81 8 ALA B N 1
ATOM 832 C CA . ALA B 1 8 ? -15.32 1.799 -6.934 1 97.81 8 ALA B CA 1
ATOM 833 C C . ALA B 1 8 ? -14.117 0.883 -6.719 1 97.81 8 ALA B C 1
ATOM 835 O O . ALA B 1 8 ? -13.898 -0.057 -7.484 1 97.81 8 ALA B O 1
ATOM 836 N N . ALA B 1 9 ? -13.344 1.158 -5.695 1 98.19 9 ALA B N 1
ATOM 837 C CA . ALA B 1 9 ? -12.219 0.294 -5.348 1 98.19 9 ALA B CA 1
ATOM 838 C C . ALA B 1 9 ? -12.68 -0.9 -4.52 1 98.19 9 ALA B C 1
ATOM 840 O O . ALA B 1 9 ? -12.25 -2.031 -4.754 1 98.19 9 ALA B O 1
ATOM 841 N N . LEU B 1 10 ? -13.664 -0.662 -3.604 1 98.25 10 LEU B N 1
ATOM 842 C CA . LEU B 1 10 ? -14.047 -1.655 -2.607 1 98.25 10 LEU B CA 1
ATOM 843 C C . LEU B 1 10 ? -14.844 -2.789 -3.252 1 98.25 10 LEU B C 1
ATOM 845 O O . LEU B 1 10 ? -14.617 -3.961 -2.938 1 98.25 10 LEU B O 1
ATOM 849 N N . ILE B 1 11 ? -15.672 -2.539 -4.129 1 98.25 11 ILE B N 1
ATOM 850 C CA . ILE B 1 11 ? -16.594 -3.533 -4.676 1 98.25 11 ILE B CA 1
ATOM 851 C C . ILE B 1 11 ? -15.812 -4.543 -5.516 1 98.25 11 ILE B C 1
ATOM 853 O O . ILE B 1 11 ? -15.82 -5.742 -5.223 1 98.25 11 ILE B O 1
ATOM 857 N N . PRO B 1 12 ? -15.133 -4.047 -6.609 1 98.56 12 PRO B N 1
ATOM 858 C CA . PRO B 1 12 ? -14.383 -5.043 -7.379 1 98.56 12 PRO B CA 1
ATOM 859 C C . PRO B 1 12 ? -13.312 -5.75 -6.551 1 98.56 12 PRO B C 1
ATOM 861 O O . PRO B 1 12 ? -13.031 -6.93 -6.773 1 98.56 12 PRO B O 1
ATOM 864 N N . PHE B 1 13 ? -12.711 -5.012 -5.598 1 98.75 13 PHE B N 1
ATOM 865 C CA . PHE B 1 13 ? -11.703 -5.613 -4.734 1 98.75 13 PHE B CA 1
ATOM 866 C C . PHE B 1 13 ? -12.305 -6.723 -3.881 1 98.75 13 PHE B C 1
ATOM 868 O O . PHE B 1 13 ? -11.664 -7.75 -3.646 1 98.75 13 PHE B O 1
ATOM 875 N N . THR B 1 14 ? -13.5 -6.562 -3.375 1 98.75 14 THR B N 1
ATOM 876 C CA . THR B 1 14 ? -14.203 -7.574 -2.602 1 98.75 14 THR B CA 1
ATOM 877 C C . THR B 1 14 ? -14.508 -8.805 -3.459 1 98.75 14 THR B C 1
ATOM 879 O O . THR B 1 14 ? -14.266 -9.938 -3.035 1 98.75 14 THR B O 1
ATOM 882 N N . LEU B 1 15 ? -14.977 -8.539 -4.656 1 98.75 15 LEU B N 1
ATOM 883 C CA . LEU B 1 15 ? -15.297 -9.641 -5.559 1 98.75 15 LEU B CA 1
ATOM 884 C C . LEU B 1 15 ? -14.047 -10.445 -5.898 1 98.75 15 LEU B C 1
ATOM 886 O O . LEU B 1 15 ? -14.062 -11.672 -5.848 1 98.75 15 LEU B O 1
ATOM 890 N N . LEU B 1 16 ? -12.984 -9.719 -6.219 1 98.62 16 LEU B N 1
ATOM 891 C CA . LEU B 1 16 ? -11.719 -10.383 -6.52 1 98.62 16 LEU B CA 1
ATOM 892 C C . LEU B 1 16 ? -11.211 -11.164 -5.312 1 98.62 16 LEU B C 1
ATOM 894 O O . LEU B 1 16 ? -10.734 -12.289 -5.453 1 98.62 16 LEU B O 1
ATOM 898 N N . SER B 1 17 ? -11.266 -10.531 -4.121 1 98.62 17 SER B N 1
ATOM 899 C CA . SER B 1 17 ? -10.789 -11.164 -2.896 1 98.62 17 SER B CA 1
ATOM 900 C C . SER B 1 17 ? -11.594 -12.414 -2.57 1 98.62 17 SER B C 1
ATOM 902 O O . SER B 1 17 ? -11.023 -13.445 -2.197 1 98.62 17 SER B O 1
ATOM 904 N N . LEU B 1 18 ? -12.898 -12.367 -2.748 1 98.56 18 LEU B N 1
ATOM 905 C CA . LEU B 1 18 ? -13.75 -13.531 -2.5 1 98.56 18 LEU B CA 1
ATOM 906 C C . LEU B 1 18 ? -13.422 -14.664 -3.471 1 98.56 18 LEU B C 1
ATOM 908 O O . LEU B 1 18 ? -13.32 -15.82 -3.066 1 98.56 18 LEU B O 1
ATOM 912 N N . ALA B 1 19 ? -13.258 -14.328 -4.727 1 98.62 19 ALA B N 1
ATOM 913 C CA . ALA B 1 19 ? -12.914 -15.336 -5.73 1 98.62 19 ALA B CA 1
ATOM 914 C C . ALA B 1 19 ? -11.555 -15.961 -5.434 1 98.62 19 ALA B C 1
ATOM 916 O O . ALA B 1 19 ? -11.398 -17.188 -5.516 1 98.62 19 ALA B O 1
ATOM 917 N N . ALA B 1 20 ? -10.57 -15.117 -5.109 1 98.5 20 ALA B N 1
ATOM 918 C CA . ALA B 1 20 ? -9.219 -15.594 -4.828 1 98.5 20 ALA B CA 1
ATOM 919 C C . ALA B 1 20 ? -9.203 -16.5 -3.602 1 98.5 20 ALA B C 1
ATOM 921 O O . ALA B 1 20 ? -8.586 -17.562 -3.617 1 98.5 20 ALA B O 1
ATOM 922 N N . VAL B 1 21 ? -9.898 -16.141 -2.545 1 98.19 21 VAL B N 1
ATOM 923 C CA . VAL B 1 21 ? -9.898 -16.922 -1.313 1 98.19 21 VAL B CA 1
ATOM 924 C C . VAL B 1 21 ? -10.695 -18.203 -1.522 1 98.19 21 VAL B C 1
ATOM 926 O O . VAL B 1 21 ? -10.344 -19.25 -0.976 1 98.19 21 VAL B O 1
ATOM 929 N N . TRP B 1 22 ? -11.719 -18.094 -2.283 1 98.06 22 TRP B N 1
ATOM 930 C CA . TRP B 1 22 ? -12.5 -19.297 -2.598 1 98.06 22 TRP B CA 1
ATOM 931 C C . TRP B 1 22 ? -11.648 -20.328 -3.326 1 98.06 22 TRP B C 1
ATOM 933 O O . TRP B 1 22 ? -11.703 -21.516 -3.016 1 98.06 22 TRP B O 1
ATOM 943 N N . GLN B 1 23 ? -10.867 -19.875 -4.246 1 97.56 23 GLN B N 1
ATOM 944 C CA . GLN B 1 23 ? -10.086 -20.766 -5.094 1 97.56 23 GLN B CA 1
ATOM 945 C C . GLN B 1 23 ? -8.805 -21.219 -4.387 1 97.56 23 GLN B C 1
ATOM 947 O O . GLN B 1 23 ? -8.383 -22.359 -4.539 1 97.56 23 GLN B O 1
ATOM 952 N N . HIS B 1 24 ? -8.148 -20.422 -3.609 1 97.38 24 HIS B N 1
ATOM 953 C CA . HIS B 1 24 ? -6.809 -20.703 -3.121 1 97.38 24 HIS B CA 1
ATOM 954 C C . HIS B 1 24 ? -6.766 -20.719 -1.596 1 97.38 24 HIS B C 1
ATOM 956 O O . HIS B 1 24 ? -5.75 -21.078 -1 1 97.38 24 HIS B O 1
ATOM 962 N N . GLY B 1 25 ? -7.914 -20.359 -0.905 1 97.62 25 GLY B N 1
ATOM 963 C CA . GLY B 1 25 ? -7.879 -20.188 0.537 1 97.62 25 GLY B CA 1
ATOM 964 C C . GLY B 1 25 ? -7.148 -18.922 0.961 1 97.62 25 GLY B C 1
ATOM 965 O O . GLY B 1 25 ? -6.449 -18.312 0.158 1 97.62 25 GLY B O 1
ATOM 966 N N . TYR B 1 26 ? -7.336 -18.562 2.184 1 96.88 26 TYR B N 1
ATOM 967 C CA . TYR B 1 26 ? -6.715 -17.359 2.723 1 96.88 26 TYR B CA 1
ATOM 968 C C . TYR B 1 26 ? -5.195 -17.453 2.678 1 96.88 26 TYR B C 1
ATOM 970 O O . TYR B 1 26 ? -4.52 -16.531 2.232 1 96.88 26 TYR B O 1
ATOM 978 N N . TRP B 1 27 ? -4.586 -18.609 3.047 1 95.19 27 TRP B N 1
ATOM 979 C CA . TRP B 1 27 ? -3.143 -18.828 3.043 1 95.19 27 TRP B CA 1
ATOM 980 C C . TRP B 1 27 ? -2.604 -18.875 1.617 1 95.19 27 TRP B C 1
ATOM 982 O O . TRP B 1 27 ? -1.466 -18.484 1.361 1 95.19 27 TRP B O 1
ATOM 992 N N . GLY B 1 28 ? -3.402 -19.328 0.68 1 95.44 28 GLY B N 1
ATOM 993 C CA . GLY B 1 28 ? -3.035 -19.422 -0.724 1 95.44 28 GLY B CA 1
ATOM 994 C C . GLY B 1 28 ? -2.736 -18.078 -1.358 1 95.44 28 GLY B C 1
ATOM 995 O O . GLY B 1 28 ? -2.049 -18 -2.379 1 95.44 28 GLY B O 1
ATOM 996 N N . LEU B 1 29 ? -3.289 -17.016 -0.756 1 94.88 29 LEU B N 1
ATOM 997 C CA . LEU B 1 29 ? -3.016 -15.664 -1.242 1 94.88 29 LEU B CA 1
ATOM 998 C C . LEU B 1 29 ? -1.531 -15.336 -1.124 1 94.88 29 LEU B C 1
ATOM 1000 O O . LEU B 1 29 ? -1.01 -14.516 -1.885 1 94.88 29 LEU B O 1
ATOM 1004 N N . PHE B 1 30 ? -0.816 -16.031 -0.212 1 94.5 30 PHE B N 1
ATOM 1005 C CA . PHE B 1 30 ? 0.561 -15.672 0.097 1 94.5 30 PHE B CA 1
ATOM 1006 C C . PHE B 1 30 ? 1.528 -16.75 -0.378 1 94.5 30 PHE B C 1
ATOM 1008 O O . PHE B 1 30 ? 2.717 -16.484 -0.566 1 94.5 30 PHE B O 1
ATOM 1015 N N . GLU B 1 31 ? 1.051 -17.953 -0.62 1 93.88 31 GLU B N 1
ATOM 1016 C CA . GLU B 1 31 ? 1.903 -19.094 -0.913 1 93.88 31 GLU B CA 1
ATOM 1017 C C . GLU B 1 31 ? 2.742 -18.859 -2.164 1 93.88 31 GLU B C 1
ATOM 1019 O O . GLU B 1 31 ? 3.938 -19.156 -2.184 1 93.88 31 GLU B O 1
ATOM 1024 N N . GLY B 1 32 ? 2.148 -18.359 -3.178 1 91.88 32 GLY B N 1
ATOM 1025 C CA . GLY B 1 32 ? 2.861 -18.078 -4.414 1 91.88 32 GLY B CA 1
ATOM 1026 C C . GLY B 1 32 ? 3.934 -17.016 -4.258 1 91.88 32 GLY B C 1
ATOM 1027 O O . GLY B 1 32 ? 4.934 -17.031 -4.977 1 91.88 32 GLY B O 1
ATOM 1028 N N . GLN B 1 33 ? 3.699 -16.125 -3.357 1 93.94 33 GLN B N 1
ATOM 1029 C CA . GLN B 1 33 ? 4.633 -15.023 -3.133 1 93.94 33 GLN B CA 1
ATOM 1030 C C . GLN B 1 33 ? 5.898 -15.508 -2.438 1 93.94 33 GLN B C 1
ATOM 1032 O O . GLN B 1 33 ? 6.973 -14.922 -2.605 1 93.94 33 GLN B O 1
ATOM 1037 N N . PHE B 1 34 ? 5.809 -16.641 -1.695 1 95.81 34 PHE B N 1
ATOM 1038 C CA . PHE B 1 34 ? 6.953 -17.156 -0.951 1 95.81 34 PHE B CA 1
ATOM 1039 C C . PHE B 1 34 ? 7.832 -18.016 -1.841 1 95.81 34 PHE B C 1
ATOM 1041 O O . PHE B 1 34 ? 8.906 -18.453 -1.424 1 95.81 34 PHE B O 1
ATOM 1048 N N . ALA B 1 35 ? 7.43 -18.188 -3.104 1 94.31 35 ALA B N 1
ATOM 1049 C CA . ALA B 1 35 ? 8.086 -19.156 -3.984 1 94.31 35 ALA B CA 1
ATOM 1050 C C . ALA B 1 35 ? 9.258 -18.5 -4.727 1 94.31 35 ALA B C 1
ATOM 1052 O O . ALA B 1 35 ? 10.086 -19.203 -5.316 1 94.31 35 ALA B O 1
ATOM 1053 N N . SER B 1 36 ? 9.414 -17.234 -4.734 1 96.19 36 SER B N 1
ATOM 1054 C CA . SER B 1 36 ? 10.453 -16.562 -5.5 1 96.19 36 SER B CA 1
ATOM 1055 C C . SER B 1 36 ? 10.812 -15.219 -4.863 1 96.19 36 SER B C 1
ATOM 1057 O O . SER B 1 36 ? 10.047 -14.664 -4.078 1 96.19 36 SER B O 1
ATOM 1059 N N . LEU B 1 37 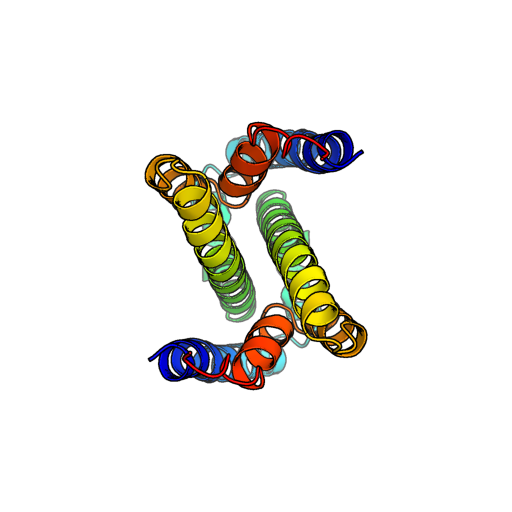? 12.023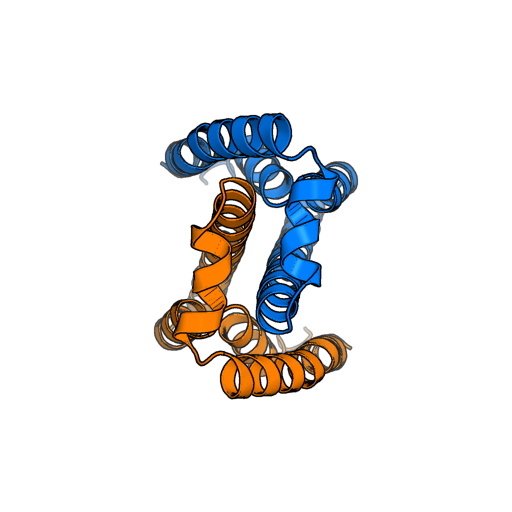 -14.688 -5.238 1 97.12 37 LEU B N 1
ATOM 1060 C CA . LEU B 1 37 ? 12.438 -13.367 -4.773 1 97.12 37 LEU B CA 1
ATOM 1061 C C . LEU B 1 37 ? 11.5 -12.289 -5.293 1 97.12 37 LEU B C 1
ATOM 1063 O O . LEU B 1 37 ? 11.273 -11.273 -4.625 1 97.12 37 LEU B O 1
ATOM 1067 N N . ALA B 1 38 ? 10.93 -12.539 -6.453 1 97.31 38 ALA B N 1
ATOM 1068 C CA . ALA B 1 38 ? 9.953 -11.602 -7.02 1 97.31 38 ALA B CA 1
ATOM 1069 C C . ALA B 1 38 ? 8.711 -11.516 -6.145 1 97.31 38 ALA B C 1
ATOM 1071 O O . ALA B 1 38 ? 8.195 -10.422 -5.891 1 97.31 38 ALA B O 1
ATOM 1072 N N . GLY B 1 39 ? 8.242 -12.664 -5.727 1 97.56 39 GLY B N 1
ATOM 1073 C CA . GLY B 1 39 ? 7.113 -12.688 -4.812 1 97.56 39 GLY B CA 1
ATOM 1074 C C . GLY B 1 39 ? 7.395 -11.992 -3.496 1 97.56 39 GLY B C 1
ATOM 1075 O O . GLY B 1 39 ? 6.574 -11.203 -3.018 1 97.56 39 GLY B O 1
ATOM 1076 N N . TRP B 1 40 ? 8.586 -12.25 -2.941 1 97.88 40 TRP B N 1
ATOM 1077 C CA . TRP B 1 40 ? 9 -11.578 -1.714 1 97.88 40 TRP B CA 1
ATOM 1078 C C . TRP B 1 40 ? 9.047 -10.07 -1.904 1 97.88 40 TRP B C 1
ATOM 1080 O O . TRP B 1 40 ? 8.656 -9.312 -1.011 1 97.88 40 TRP B O 1
ATOM 1090 N N . GLN B 1 41 ? 9.531 -9.672 -2.969 1 98.38 41 GLN B N 1
ATOM 1091 C CA . GLN B 1 41 ? 9.648 -8.25 -3.262 1 98.38 41 GLN B CA 1
ATOM 1092 C C . GLN B 1 41 ? 8.281 -7.578 -3.271 1 98.38 41 GLN B C 1
ATOM 1094 O O . GLN B 1 41 ? 8.102 -6.512 -2.674 1 98.38 41 GLN B O 1
ATOM 1099 N N . VAL B 1 42 ? 7.289 -8.219 -3.945 1 97.94 42 VAL B N 1
ATOM 1100 C CA . VAL B 1 42 ? 5.938 -7.676 -4.035 1 97.94 42 VAL B CA 1
ATOM 1101 C C . VAL B 1 42 ? 5.301 -7.648 -2.646 1 97.94 42 VAL B C 1
ATOM 1103 O O . VAL B 1 42 ? 4.66 -6.664 -2.27 1 97.94 42 VAL B O 1
ATOM 1106 N N . LEU B 1 43 ? 5.539 -8.711 -1.876 1 97.75 43 LEU B N 1
ATOM 1107 C CA . LEU B 1 43 ? 4.988 -8.789 -0.527 1 97.75 43 LEU B CA 1
ATOM 1108 C C . LEU B 1 43 ? 5.582 -7.707 0.369 1 97.75 43 LEU B C 1
ATOM 1110 O O . LEU B 1 43 ? 4.863 -7.09 1.157 1 97.75 43 LEU B O 1
ATOM 1114 N N . CYS B 1 44 ? 6.855 -7.539 0.238 1 98.38 44 CYS B N 1
ATOM 1115 C CA . CYS B 1 44 ? 7.516 -6.508 1.031 1 98.38 44 CYS B CA 1
ATOM 1116 C C . CYS B 1 44 ? 7.031 -5.117 0.633 1 98.38 44 CYS B C 1
ATOM 1118 O O . CYS B 1 44 ? 6.809 -4.262 1.492 1 98.38 44 CYS B O 1
ATOM 1120 N N . ASP B 1 45 ? 6.887 -4.883 -0.674 1 98.81 45 ASP B N 1
ATOM 1121 C CA . ASP B 1 45 ? 6.344 -3.609 -1.136 1 98.81 45 ASP B CA 1
ATOM 1122 C C . ASP B 1 45 ? 4.941 -3.373 -0.578 1 98.81 45 ASP B C 1
ATOM 1124 O O . ASP B 1 45 ? 4.641 -2.287 -0.078 1 98.81 45 ASP B O 1
ATOM 1128 N N . LEU B 1 46 ? 4.086 -4.383 -0.591 1 98.56 46 LEU B N 1
ATOM 1129 C CA . LEU B 1 46 ? 2.74 -4.289 -0.041 1 98.56 46 LEU B CA 1
ATOM 1130 C C . LEU B 1 46 ? 2.781 -3.996 1.454 1 98.56 46 LEU B C 1
ATOM 1132 O O . LEU B 1 46 ? 2.051 -3.131 1.943 1 98.56 46 LEU B O 1
ATOM 1136 N N . ALA B 1 47 ? 3.664 -4.684 2.168 1 98.5 47 ALA B N 1
ATOM 1137 C CA . ALA B 1 47 ? 3.787 -4.477 3.609 1 98.5 47 ALA B CA 1
ATOM 1138 C C . ALA B 1 47 ? 4.207 -3.045 3.924 1 98.5 47 ALA B C 1
ATOM 1140 O O . ALA B 1 47 ? 3.674 -2.424 4.844 1 98.5 47 ALA B O 1
ATOM 1141 N N . ILE B 1 48 ? 5.133 -2.518 3.191 1 98.81 48 ILE B N 1
ATOM 1142 C CA . ILE B 1 48 ? 5.609 -1.152 3.385 1 98.81 48 ILE B CA 1
ATOM 1143 C C . ILE B 1 48 ? 4.488 -0.166 3.061 1 98.81 48 ILE B C 1
ATOM 1145 O O . ILE B 1 48 ? 4.223 0.76 3.83 1 98.81 48 ILE B O 1
ATOM 1149 N N . ALA B 1 49 ? 3.82 -0.396 1.922 1 98.75 49 ALA B N 1
ATOM 1150 C CA . ALA B 1 49 ? 2.73 0.488 1.516 1 98.75 49 ALA B CA 1
ATOM 1151 C C . ALA B 1 49 ? 1.619 0.505 2.561 1 98.75 49 ALA B C 1
ATOM 1153 O O . ALA B 1 49 ? 1.149 1.573 2.961 1 98.75 49 ALA B O 1
ATOM 1154 N N . LEU B 1 50 ? 1.217 -0.665 3.035 1 98.81 50 LEU B N 1
ATOM 1155 C CA . LEU B 1 50 ? 0.173 -0.742 4.051 1 98.81 50 LEU B CA 1
ATOM 1156 C C . LEU B 1 50 ? 0.644 -0.118 5.363 1 98.81 50 LEU B C 1
ATOM 1158 O O . LEU B 1 50 ? -0.153 0.474 6.094 1 98.81 50 LEU B O 1
ATOM 1162 N N . GLY B 1 51 ? 1.939 -0.275 5.672 1 98.5 51 GLY B N 1
ATOM 1163 C CA . GLY B 1 51 ? 2.492 0.373 6.852 1 98.5 51 GLY B CA 1
ATOM 1164 C C . GLY B 1 51 ? 2.389 1.886 6.805 1 98.5 51 GLY B C 1
ATOM 1165 O O . GLY B 1 51 ? 2.031 2.52 7.801 1 98.5 51 GLY B O 1
ATOM 1166 N N . LEU B 1 52 ? 2.709 2.447 5.672 1 98.31 52 LEU B N 1
ATOM 1167 C CA . LEU B 1 52 ? 2.596 3.891 5.496 1 98.31 52 LEU B CA 1
ATOM 1168 C C . LEU B 1 52 ? 1.142 4.34 5.605 1 98.31 52 LEU B C 1
ATOM 1170 O O . LEU B 1 52 ? 0.845 5.348 6.25 1 98.31 52 LEU B O 1
ATOM 1174 N N . VAL B 1 53 ? 0.22 3.582 5.016 1 98.44 53 VAL B N 1
ATOM 1175 C CA . VAL B 1 53 ? -1.206 3.873 5.109 1 98.44 53 VAL B CA 1
ATOM 1176 C C . VAL B 1 53 ? -1.646 3.846 6.57 1 98.44 53 VAL B C 1
ATOM 1178 O O . VAL B 1 53 ? -2.371 4.73 7.023 1 98.44 53 VAL B O 1
ATOM 1181 N N . LEU B 1 54 ? -1.152 2.85 7.305 1 98.38 54 LEU B N 1
ATOM 1182 C CA . LEU B 1 54 ? -1.512 2.703 8.711 1 98.38 54 LEU B CA 1
ATOM 1183 C C . LEU B 1 54 ? -0.986 3.877 9.531 1 98.38 54 LEU B C 1
ATOM 1185 O O . LEU B 1 54 ? -1.648 4.332 10.469 1 98.38 54 LEU B O 1
ATOM 1189 N N . ALA B 1 55 ? 0.196 4.324 9.188 1 97.06 55 ALA B N 1
ATOM 1190 C CA . ALA B 1 55 ? 0.765 5.465 9.898 1 97.06 55 ALA B CA 1
ATOM 1191 C C . ALA B 1 55 ? -0.107 6.707 9.727 1 97.06 55 ALA B C 1
ATOM 1193 O O . ALA B 1 55 ? -0.397 7.402 10.703 1 97.06 55 ALA B O 1
ATOM 1194 N N . TRP B 1 56 ? -0.494 6.957 8.531 1 96.06 56 TRP B N 1
ATOM 1195 C CA . TRP B 1 56 ? -1.362 8.102 8.281 1 96.06 56 TRP B CA 1
ATOM 1196 C C . TRP B 1 56 ? -2.73 7.898 8.922 1 96.06 56 TRP B C 1
ATOM 1198 O O . TRP B 1 56 ? -3.291 8.828 9.508 1 96.06 56 TRP B O 1
ATOM 1208 N N . LEU B 1 57 ? -3.273 6.691 8.75 1 96.81 57 LEU B N 1
ATOM 1209 C CA . LEU B 1 57 ? -4.582 6.363 9.305 1 96.81 57 LEU B CA 1
ATOM 1210 C C . LEU B 1 57 ? -4.578 6.512 10.828 1 96.81 57 LEU B C 1
ATOM 1212 O O . LEU B 1 57 ? -5.535 7.023 11.406 1 96.81 57 LEU B O 1
ATOM 1216 N N . TRP B 1 58 ? -3.508 6.047 11.422 1 96.94 58 TRP B N 1
ATOM 1217 C CA . TRP B 1 58 ? -3.363 6.164 12.867 1 96.94 58 TRP B CA 1
ATOM 1218 C C . TRP B 1 58 ? -3.447 7.621 13.305 1 96.94 58 TRP B C 1
ATOM 1220 O O . TRP B 1 58 ? -4.227 7.965 14.203 1 96.94 58 TRP B O 1
ATOM 1230 N N . GLN B 1 59 ? -2.688 8.484 12.625 1 94.75 59 GLN B N 1
ATOM 1231 C CA . GLN B 1 59 ? -2.648 9.906 12.953 1 94.75 59 GLN B CA 1
ATOM 1232 C C . GLN B 1 59 ? -4 10.562 12.703 1 94.75 59 GLN B C 1
ATOM 1234 O O . GLN B 1 59 ? -4.473 11.352 13.523 1 94.75 59 GLN B O 1
ATOM 1239 N N . ASP B 1 60 ? -4.586 10.188 11.562 1 94.25 60 ASP B N 1
ATOM 1240 C CA . ASP B 1 60 ? -5.879 10.766 11.219 1 94.25 60 ASP B CA 1
ATOM 1241 C C . ASP B 1 60 ? -6.945 10.383 12.234 1 94.25 60 ASP B C 1
ATOM 1243 O O . ASP B 1 60 ? -7.73 11.227 12.672 1 94.25 60 ASP B O 1
ATOM 1247 N N . ALA B 1 61 ? -6.977 9.125 12.609 1 95.44 61 ALA B N 1
ATOM 1248 C CA . ALA B 1 61 ? -7.945 8.641 13.594 1 95.44 61 ALA B CA 1
ATOM 1249 C C . ALA B 1 61 ? -7.758 9.344 14.938 1 95.44 61 ALA B C 1
ATOM 1251 O O . ALA B 1 61 ? -8.734 9.781 15.555 1 95.44 61 ALA B O 1
ATOM 1252 N N . ARG B 1 62 ? -6.527 9.516 15.352 1 95 62 ARG B N 1
ATOM 1253 C CA . ARG B 1 62 ? -6.23 10.164 16.625 1 95 62 ARG B CA 1
ATOM 1254 C C . ARG B 1 62 ? -6.668 11.625 16.609 1 95 62 ARG B C 1
ATOM 1256 O O . ARG B 1 62 ? -7.219 12.133 17.594 1 95 62 ARG B O 1
ATOM 1263 N N . GLN B 1 63 ? -6.43 12.305 15.531 1 93.5 63 GLN B N 1
ATOM 1264 C CA . GLN B 1 63 ? -6.789 13.711 15.398 1 93.5 63 GLN B CA 1
ATOM 1265 C C . GLN B 1 63 ? -8.305 13.898 15.438 1 93.5 63 GLN B C 1
ATOM 1267 O O . GLN B 1 63 ? -8.797 14.938 15.875 1 93.5 63 GLN B O 1
ATOM 1272 N N . ARG B 1 64 ? -9.008 12.898 15.117 1 93.56 64 ARG B N 1
ATOM 1273 C CA . ARG B 1 64 ? -10.469 12.992 15.055 1 93.56 64 ARG B CA 1
ATOM 1274 C C . ARG B 1 64 ? -11.109 12.391 16.297 1 93.56 64 ARG B C 1
ATOM 1276 O O . ARG B 1 64 ? -12.336 12.297 16.391 1 93.56 64 ARG B O 1
ATOM 1283 N N . GLY B 1 65 ? -10.258 11.914 17.219 1 93.56 65 GLY B N 1
ATOM 1284 C CA . GLY B 1 65 ? -10.758 11.375 18.484 1 93.56 65 GLY B CA 1
ATOM 1285 C C . GLY B 1 65 ? -11.328 9.977 18.328 1 93.56 65 GLY B C 1
ATOM 1286 O O . GLY B 1 65 ? -12.172 9.562 19.125 1 93.56 65 GLY B O 1
ATOM 1287 N N . ARG B 1 66 ? -10.961 9.289 17.281 1 94.06 66 ARG B N 1
ATOM 1288 C CA . ARG B 1 66 ? -11.398 7.918 17.031 1 94.06 66 ARG B CA 1
ATOM 1289 C C . ARG B 1 66 ? -10.297 6.918 17.375 1 94.06 66 ARG B C 1
ATOM 1291 O O . ARG B 1 66 ? -9.117 7.219 17.219 1 94.06 66 ARG B O 1
ATOM 1298 N N . SER B 1 67 ? -10.812 5.766 17.906 1 96.88 67 SER B N 1
ATOM 1299 C CA . SER B 1 67 ? -9.82 4.727 18.156 1 96.88 67 SER B CA 1
ATOM 1300 C C . SER B 1 67 ? -9.266 4.16 16.844 1 96.88 67 SER B C 1
ATOM 1302 O O . SER B 1 67 ? -10.023 3.713 15.992 1 96.88 67 SER B O 1
ATOM 1304 N N . PRO B 1 68 ? -7.945 4.121 16.688 1 97.31 68 PRO B N 1
ATOM 1305 C CA . PRO B 1 68 ? -7.355 3.596 15.453 1 97.31 68 PRO B CA 1
ATOM 1306 C C . PRO B 1 68 ? -7.309 2.07 15.422 1 97.31 68 PRO B C 1
ATOM 1308 O O . PRO B 1 68 ? -7.148 1.476 14.352 1 97.31 68 PRO B O 1
ATOM 1311 N N . TRP B 1 69 ? -7.457 1.309 16.453 1 97.88 69 TRP B N 1
ATOM 1312 C CA . TRP B 1 69 ? -7.121 -0.099 16.641 1 97.88 69 TRP B CA 1
ATOM 1313 C C . TRP B 1 69 ? -7.969 -0.988 15.734 1 97.88 69 TRP B C 1
ATOM 1315 O O . TRP B 1 69 ? -7.453 -1.91 15.094 1 97.88 69 TRP B O 1
ATOM 1325 N N . PRO B 1 70 ? -9.289 -0.762 15.695 1 97.75 70 PRO B N 1
ATOM 1326 C CA . PRO B 1 70 ? -10.078 -1.629 14.812 1 97.75 70 PRO B CA 1
ATOM 1327 C C . PRO B 1 70 ? -9.602 -1.588 13.367 1 97.75 70 PRO B C 1
ATOM 1329 O O . PRO B 1 70 ? -9.57 -2.621 12.695 1 97.75 70 PRO B O 1
ATOM 1332 N N . TRP B 1 71 ? -9.172 -0.434 12.969 1 97.62 71 TRP B N 1
ATOM 1333 C CA . TRP B 1 71 ? -8.758 -0.249 11.578 1 97.62 71 TRP B CA 1
ATOM 1334 C C . TRP B 1 71 ? -7.359 -0.808 11.352 1 97.62 71 TRP B C 1
ATOM 1336 O O . TRP B 1 71 ? -7.066 -1.343 10.273 1 97.62 71 TRP B O 1
ATOM 1346 N N . VAL B 1 72 ? -6.52 -0.697 12.336 1 98.31 72 VAL B N 1
ATOM 1347 C CA . VAL B 1 72 ? -5.184 -1.281 12.266 1 98.31 72 VAL B CA 1
ATOM 1348 C C . VAL B 1 72 ? -5.289 -2.801 12.156 1 98.31 72 VAL B C 1
ATOM 1350 O O . VAL B 1 72 ? -4.656 -3.408 11.289 1 98.31 72 VAL B O 1
ATOM 1353 N N . ILE B 1 73 ? -6.145 -3.361 12.984 1 98.44 73 ILE B N 1
ATOM 1354 C CA . ILE B 1 73 ? -6.328 -4.809 12.992 1 98.44 73 ILE B CA 1
ATOM 1355 C C . ILE B 1 73 ? -6.922 -5.258 11.656 1 98.44 73 ILE B C 1
ATOM 1357 O O . ILE B 1 73 ? -6.453 -6.227 11.055 1 98.44 73 ILE B O 1
ATOM 1361 N N . ALA B 1 74 ? -7.895 -4.516 11.188 1 98.12 74 ALA B N 1
ATOM 1362 C CA . ALA B 1 74 ? -8.531 -4.832 9.906 1 98.12 74 ALA B CA 1
ATOM 1363 C C . ALA B 1 74 ? -7.52 -4.777 8.766 1 98.12 74 ALA B C 1
ATOM 1365 O O . ALA B 1 74 ? -7.523 -5.641 7.883 1 98.12 74 ALA B O 1
ATOM 1366 N N . THR B 1 75 ? -6.645 -3.768 8.789 1 98.69 75 THR B N 1
ATOM 1367 C CA . THR B 1 75 ? -5.66 -3.596 7.73 1 98.69 75 THR B CA 1
ATOM 1368 C C . THR B 1 75 ? -4.625 -4.715 7.766 1 98.69 75 THR B C 1
ATOM 1370 O O . THR B 1 75 ? -4.234 -5.242 6.723 1 98.69 75 THR B O 1
ATOM 1373 N N . LEU B 1 76 ? -4.195 -5.152 8.977 1 97.81 76 LEU B N 1
ATOM 1374 C CA . LEU B 1 76 ? -3.199 -6.207 9.125 1 97.81 76 LEU B CA 1
ATOM 1375 C C . LEU B 1 76 ? -3.762 -7.551 8.664 1 97.81 76 LEU B C 1
ATOM 1377 O O . LEU B 1 76 ? -3.035 -8.375 8.109 1 97.81 76 LEU B O 1
ATOM 1381 N N . LEU B 1 77 ? -5.094 -7.688 8.781 1 97.25 77 LEU B N 1
ATOM 1382 C CA . LEU B 1 77 ? -5.711 -8.977 8.484 1 97.25 77 LEU B CA 1
ATOM 1383 C C . LEU B 1 77 ? -6.281 -8.992 7.066 1 97.25 77 LEU B C 1
ATOM 1385 O O . LEU B 1 77 ? -6.281 -10.031 6.402 1 97.25 77 LEU B O 1
ATOM 1389 N N . LEU B 1 78 ? -6.754 -7.816 6.617 1 98.06 78 LEU B N 1
ATOM 1390 C CA . LEU B 1 78 ? -7.566 -7.816 5.406 1 98.06 78 LEU B CA 1
ATOM 1391 C C . LEU B 1 78 ? -6.965 -6.895 4.352 1 98.06 78 LEU B C 1
ATOM 1393 O O . LEU B 1 78 ? -7.559 -6.691 3.289 1 98.06 78 LEU B O 1
ATOM 1397 N N . GLY B 1 79 ? -5.777 -6.305 4.648 1 98.25 79 GLY B N 1
ATOM 1398 C CA . GLY B 1 79 ? -5.125 -5.43 3.689 1 98.25 79 GLY B CA 1
ATOM 1399 C C . GLY B 1 79 ? -5.848 -4.109 3.494 1 98.25 79 GLY B C 1
ATOM 1400 O O . GLY B 1 79 ? -6.172 -3.424 4.465 1 98.25 79 GLY B O 1
ATOM 1401 N N . SER B 1 80 ? -6.117 -3.764 2.289 1 98.75 80 SER B N 1
ATOM 1402 C CA . SER B 1 80 ? -6.621 -2.439 1.94 1 98.75 80 SER B CA 1
ATOM 1403 C C . SER B 1 80 ? -8.094 -2.291 2.318 1 98.75 80 SER B C 1
ATOM 1405 O O . SER B 1 80 ? -8.641 -1.188 2.277 1 98.75 80 SER B O 1
ATOM 1407 N N . PHE B 1 81 ? -8.781 -3.387 2.76 1 98.62 81 PHE B N 1
ATOM 1408 C CA . PHE B 1 81 ? -10.148 -3.244 3.258 1 98.62 81 PHE B CA 1
ATOM 1409 C C . PHE B 1 81 ? -10.188 -2.307 4.461 1 98.62 81 PHE B C 1
ATOM 1411 O O . PHE B 1 81 ? -11.102 -1.489 4.586 1 98.62 81 PHE B O 1
ATOM 1418 N N . GLY B 1 82 ? -9.172 -2.455 5.266 1 98.5 82 GLY B N 1
ATOM 1419 C CA . GLY B 1 82 ? -9.117 -1.641 6.469 1 98.5 82 GLY B CA 1
ATOM 1420 C C . GLY B 1 82 ? -9.188 -0.152 6.184 1 98.5 82 GLY B C 1
ATOM 1421 O O . GLY B 1 82 ? -10.148 0.513 6.559 1 98.5 82 GLY B O 1
ATOM 1422 N N . PRO B 1 83 ? -8.188 0.352 5.477 1 98.38 83 PRO B N 1
ATOM 1423 C CA . PRO B 1 83 ? -8.18 1.792 5.207 1 98.38 83 PRO B CA 1
ATOM 1424 C C . PRO B 1 83 ? -9.344 2.234 4.328 1 98.38 83 PRO B C 1
ATOM 1426 O O . PRO B 1 83 ? -9.836 3.357 4.469 1 98.38 83 PRO B O 1
ATOM 1429 N N . LEU B 1 84 ? -9.812 1.379 3.422 1 98.31 84 LEU B N 1
ATOM 1430 C CA . LEU B 1 84 ? -10.953 1.756 2.59 1 98.31 84 LEU B CA 1
ATOM 1431 C C . LEU B 1 84 ? -12.211 1.913 3.432 1 98.31 84 LEU B C 1
ATOM 1433 O O . LEU B 1 84 ? -12.969 2.873 3.256 1 98.31 84 LEU B O 1
ATOM 1437 N N . LEU B 1 85 ? -12.445 1 4.371 1 97.56 85 LEU B N 1
ATOM 1438 C CA . LEU B 1 85 ? -13.602 1.082 5.254 1 97.56 85 LEU B CA 1
ATOM 1439 C C . LEU B 1 85 ? -13.477 2.271 6.199 1 97.56 85 LEU B C 1
ATOM 1441 O O . LEU B 1 85 ? -14.469 2.949 6.484 1 97.56 85 LEU B O 1
ATOM 1445 N N . TYR B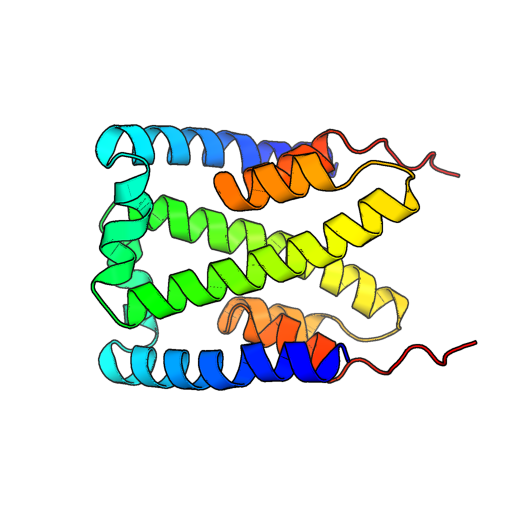 1 86 ? -12.305 2.475 6.676 1 97.88 86 TYR B N 1
ATOM 1446 C CA . TYR B 1 86 ? -12.07 3.629 7.535 1 97.88 86 TYR B CA 1
ATOM 1447 C C . TYR B 1 86 ? -12.469 4.922 6.832 1 97.88 86 TYR B C 1
ATOM 1449 O O . TYR B 1 86 ? -13.195 5.742 7.398 1 97.88 86 TYR B O 1
ATOM 1457 N N . LEU B 1 87 ? -11.992 5.086 5.613 1 96.31 87 LEU B N 1
ATOM 1458 C CA . LEU B 1 87 ? -12.25 6.309 4.863 1 96.31 87 LEU B CA 1
ATOM 1459 C C . LEU B 1 87 ? -13.719 6.41 4.473 1 96.31 87 LEU B C 1
ATOM 1461 O O . LEU B 1 87 ? -14.273 7.508 4.41 1 96.31 87 LEU B O 1
ATOM 1465 N N . LEU B 1 88 ? -14.281 5.234 4.215 1 95.19 88 LEU B N 1
ATOM 1466 C CA . LEU B 1 88 ? -15.695 5.207 3.84 1 95.19 88 LEU B CA 1
ATOM 1467 C C . LEU B 1 88 ? -16.578 5.641 5.008 1 95.19 88 LEU B C 1
ATOM 1469 O O . LEU B 1 88 ? -17.594 6.301 4.812 1 95.19 88 LEU B O 1
ATOM 1473 N N . LEU B 1 89 ? -16.203 5.375 6.227 1 93.5 89 LEU B N 1
ATOM 1474 C CA . LEU B 1 89 ? -17.016 5.637 7.414 1 93.5 89 LEU B CA 1
ATOM 1475 C C . LEU B 1 89 ? -16.562 6.922 8.102 1 93.5 89 LEU B C 1
ATOM 1477 O O . LEU B 1 89 ? -17.109 7.301 9.141 1 93.5 89 LEU B O 1
ATOM 1481 N N . ARG B 1 90 ? -15.562 7.488 7.48 1 87.12 90 ARG B N 1
ATOM 1482 C CA . ARG B 1 90 ? -15.031 8.742 8.008 1 87.12 90 ARG B CA 1
ATOM 1483 C C . ARG B 1 90 ? -16.016 9.883 7.812 1 87.12 90 ARG B C 1
ATOM 1485 O O . ARG B 1 90 ? -16.484 10.125 6.699 1 87.12 90 ARG B O 1
ATOM 1492 N N . PRO B 1 91 ? -16.391 10.492 9.055 1 78.44 91 PRO B N 1
ATOM 1493 C CA . PRO B 1 91 ? -17.328 11.609 8.922 1 78.44 91 PRO B CA 1
ATOM 1494 C C . PRO B 1 91 ? -16.75 12.773 8.102 1 78.44 91 PRO B C 1
ATOM 1496 O O . PRO B 1 91 ? -15.539 13 8.125 1 78.44 91 PRO B O 1
ATOM 1499 N N . ALA B 1 92 ? -17.594 13.242 7.195 1 69.56 92 ALA B N 1
ATOM 1500 C CA . ALA B 1 92 ? -17.188 14.398 6.395 1 69.56 92 ALA B CA 1
ATOM 1501 C C . ALA B 1 92 ? -16.844 15.586 7.289 1 69.56 92 ALA B C 1
ATOM 1503 O O . ALA B 1 92 ? -17.438 15.758 8.359 1 69.56 92 ALA B O 1
ATOM 1504 N N . THR B 1 93 ? -15.422 16.078 7.164 1 61.12 93 THR B N 1
ATOM 1505 C CA . THR B 1 93 ? -15.156 17.312 7.895 1 61.12 93 THR B CA 1
ATOM 1506 C C . THR B 1 93 ? -16.234 18.344 7.602 1 61.12 93 THR B C 1
ATOM 1508 O O . THR B 1 93 ? -16.594 18.578 6.441 1 61.12 93 THR B O 1
ATOM 1511 N N . PRO B 1 94 ? -17.016 18.75 8.562 1 52.53 94 PRO B N 1
ATOM 1512 C CA . PRO B 1 94 ? -18 19.812 8.32 1 52.53 94 PRO B CA 1
ATOM 1513 C C . PRO B 1 94 ? -17.438 20.953 7.469 1 52.53 94 PRO B C 1
ATOM 1515 O O . PRO B 1 94 ? -16.281 21.344 7.633 1 52.53 94 PRO B O 1
ATOM 1518 N N . GLY B 1 95 ? -17.641 20.844 6.082 1 44.72 95 GLY B N 1
ATOM 1519 C CA . GLY B 1 95 ? -17.312 22.047 5.352 1 44.72 95 GLY B CA 1
ATOM 1520 C C . GLY B 1 95 ? -17.469 23.312 6.184 1 44.72 95 GLY B C 1
ATOM 1521 O O . GLY B 1 95 ? -18.422 23.422 6.961 1 44.72 95 GLY B O 1
ATOM 1522 N N . ARG B 1 96 ? -16.312 23.922 6.578 1 40.88 96 ARG B N 1
ATOM 1523 C CA . ARG B 1 96 ? -16.547 25.281 7.059 1 40.88 96 ARG B CA 1
ATOM 1524 C C . ARG B 1 96 ? -17.359 26.094 6.051 1 40.88 96 ARG B C 1
ATOM 1526 O O . ARG B 1 96 ? -17.297 25.828 4.848 1 40.88 96 ARG B O 1
#

Foldseek 3Di:
DVLVVLCVCPVVVVVVVVVQCVVQNPVRVQVVLVPDPNSVVVVVVLVVVLVVLLVVQCVVCVVVVHDSVVLNVCCVRPNPVSSSVVVNPDDDPPDD/DVLVVLCVCPVVVVVVVVVQCVVQNPVRVQVVLVPDVNSVVVVVVLVVVLVVLLVVQCVVCVVVVHDSVVLVVCCVRPNPVSSSVSVNPDDDPPPD

pLDDT: mean 94.16, std 10.42, range [40.16, 98.81]